Protein AF-A0A0F7PLV1-F1 (afdb_monomer_lite)

Radius of gyration: 22.11 Å; chains: 1; bounding box: 54×40×63 Å

Structure (mmCIF, N/CA/C/O backbone):
data_AF-A0A0F7PLV1-F1
#
_entry.id   AF-A0A0F7PLV1-F1
#
loop_
_atom_site.group_PDB
_atom_site.id
_atom_site.type_symbol
_atom_site.label_atom_id
_atom_site.label_alt_id
_atom_site.label_comp_id
_atom_site.label_asym_id
_atom_site.label_entity_id
_atom_site.label_seq_id
_atom_site.pdbx_PDB_ins_code
_atom_site.Cartn_x
_atom_site.Cartn_y
_atom_site.Cartn_z
_atom_site.occupancy
_atom_site.B_iso_or_equiv
_atom_site.auth_seq_id
_atom_site.auth_comp_id
_atom_site.auth_asym_id
_atom_site.auth_atom_id
_atom_site.pdbx_PDB_model_num
ATOM 1 N N . MET A 1 1 ? -19.842 -11.515 13.719 1.00 58.28 1 MET A N 1
ATOM 2 C CA . MET A 1 1 ? -18.512 -10.925 13.456 1.00 58.28 1 MET A CA 1
ATOM 3 C C . MET A 1 1 ? -17.450 -12.023 13.291 1.00 58.28 1 MET A C 1
ATOM 5 O O . MET A 1 1 ? -16.332 -11.839 13.740 1.00 58.28 1 MET A O 1
ATOM 9 N N . SER A 1 2 ? -17.764 -13.178 12.680 1.00 69.44 2 SER A N 1
ATOM 10 C CA . SER A 1 2 ? -16.869 -14.351 12.754 1.00 69.44 2 SER A CA 1
ATOM 11 C C . SER A 1 2 ? -15.700 -14.337 11.764 1.00 69.44 2 SER A C 1
ATOM 13 O O . SER A 1 2 ? -14.842 -15.200 11.867 1.00 69.44 2 SER A O 1
ATOM 15 N N . ASP A 1 3 ? -15.646 -13.394 10.821 1.00 92.19 3 ASP A N 1
ATOM 16 C CA . ASP A 1 3 ? -14.627 -13.364 9.764 1.00 92.19 3 ASP A CA 1
ATOM 17 C C . ASP A 1 3 ? -13.830 -12.057 9.661 1.00 92.19 3 ASP A C 1
ATOM 19 O O . ASP A 1 3 ? -12.852 -12.013 8.922 1.00 92.19 3 ASP A O 1
ATOM 23 N N . VAL A 1 4 ? -14.160 -11.026 10.449 1.00 94.50 4 VAL A N 1
ATOM 24 C CA . VAL A 1 4 ? -13.365 -9.782 10.520 1.00 94.50 4 VAL A CA 1
ATOM 25 C C . VAL A 1 4 ? -11.879 -10.051 10.809 1.00 94.50 4 VAL A C 1
ATOM 27 O O . VAL A 1 4 ? -11.049 -9.522 10.067 1.00 94.50 4 VAL A O 1
ATOM 30 N N . PRO A 1 5 ? -11.505 -10.898 11.796 1.00 94.56 5 PRO A N 1
ATOM 31 C CA . PRO A 1 5 ? -10.096 -11.218 12.025 1.00 94.56 5 PRO A CA 1
ATOM 32 C C . PRO A 1 5 ? -9.423 -11.826 10.789 1.00 94.56 5 PRO A C 1
ATOM 34 O O . PRO A 1 5 ? -8.275 -11.505 10.494 1.00 94.56 5 PRO A O 1
ATOM 37 N N . GLN A 1 6 ? -10.141 -12.678 10.051 1.00 95.75 6 GLN A N 1
ATOM 38 C CA . GLN A 1 6 ? -9.610 -13.376 8.882 1.00 95.75 6 GLN A CA 1
ATOM 39 C C . GLN A 1 6 ? -9.406 -12.433 7.691 1.00 95.75 6 GLN A C 1
ATOM 41 O O . GLN A 1 6 ? -8.376 -12.523 7.027 1.00 95.75 6 GLN A O 1
ATOM 46 N N . ILE A 1 7 ? -10.343 -11.510 7.449 1.00 97.00 7 ILE A N 1
ATOM 47 C CA . ILE A 1 7 ? -10.237 -10.489 6.390 1.00 97.00 7 ILE A CA 1
ATOM 48 C C . ILE A 1 7 ? -8.973 -9.647 6.597 1.00 97.00 7 ILE A C 1
ATOM 50 O O . ILE A 1 7 ? -8.176 -9.459 5.675 1.00 97.00 7 ILE A O 1
ATOM 54 N N . ILE A 1 8 ? -8.760 -9.177 7.830 1.00 97.38 8 ILE A N 1
ATOM 55 C CA . ILE A 1 8 ? -7.614 -8.326 8.159 1.00 97.38 8 ILE A CA 1
ATOM 56 C C . ILE A 1 8 ? -6.309 -9.122 8.078 1.00 97.38 8 ILE A C 1
ATOM 58 O O . ILE A 1 8 ? -5.350 -8.648 7.471 1.00 97.38 8 ILE A O 1
ATOM 62 N N . ARG A 1 9 ? -6.274 -10.345 8.629 1.00 96.19 9 ARG A N 1
ATOM 63 C CA . ARG A 1 9 ? -5.102 -11.231 8.549 1.00 96.19 9 ARG A CA 1
ATOM 64 C C . ARG A 1 9 ? -4.695 -11.505 7.103 1.00 96.19 9 ARG A C 1
ATOM 66 O O . ARG A 1 9 ? -3.549 -11.253 6.758 1.00 96.19 9 ARG A O 1
ATOM 73 N N . SER A 1 10 ? -5.638 -11.906 6.251 1.00 96.88 10 SER A N 1
ATOM 74 C CA . SER A 1 10 ? -5.377 -12.180 4.831 1.00 96.88 10 SER A CA 1
ATOM 75 C C . SER A 1 10 ? -4.884 -10.941 4.070 1.00 96.88 10 SER A C 1
ATOM 77 O O . SER A 1 10 ? -3.994 -11.030 3.222 1.00 96.88 10 SER A O 1
ATOM 79 N N . SER A 1 11 ? -5.401 -9.760 4.413 1.00 98.19 11 SER A N 1
ATOM 80 C CA . SER A 1 11 ? -4.937 -8.496 3.828 1.00 98.19 11 SER A CA 1
ATOM 81 C C . SER A 1 11 ? -3.511 -8.145 4.269 1.00 98.19 11 SER A C 1
ATOM 83 O O . SER A 1 11 ? -2.713 -7.669 3.463 1.00 98.19 11 SER A O 1
ATOM 85 N N . ILE A 1 12 ? -3.157 -8.414 5.531 1.00 98.00 12 ILE A N 1
ATOM 86 C CA . ILE A 1 12 ? -1.786 -8.246 6.027 1.00 98.00 12 ILE A CA 1
ATOM 87 C C . ILE A 1 12 ? -0.841 -9.254 5.365 1.00 98.00 12 ILE A C 1
ATOM 89 O O . ILE A 1 12 ? 0.234 -8.857 4.928 1.00 98.00 12 ILE A O 1
ATOM 93 N N . GLU A 1 13 ? -1.233 -10.522 5.231 1.00 96.69 13 GLU A N 1
ATOM 94 C CA . GLU A 1 13 ? -0.461 -11.538 4.497 1.00 96.69 13 GLU A CA 1
ATOM 95 C C . GLU A 1 13 ? -0.197 -11.091 3.055 1.00 96.69 13 GLU A C 1
ATOM 97 O O . GLU A 1 13 ? 0.949 -11.105 2.611 1.00 96.69 13 GLU A O 1
ATOM 102 N N . SER A 1 14 ? -1.214 -10.555 2.374 1.00 97.56 14 SER A N 1
ATOM 103 C CA . SER A 1 14 ? -1.076 -10.006 1.018 1.00 97.56 14 SER A CA 1
ATOM 104 C C . SER A 1 14 ? -0.074 -8.843 0.951 1.00 97.56 14 SER A C 1
ATOM 106 O O . SER A 1 14 ? 0.720 -8.757 0.015 1.00 97.56 14 SER A O 1
ATOM 108 N N . LEU A 1 15 ? -0.063 -7.944 1.946 1.00 97.88 15 LEU A N 1
ATOM 109 C CA . LEU A 1 15 ? 0.935 -6.868 2.038 1.00 97.88 15 LEU A CA 1
ATOM 110 C C . LEU A 1 15 ? 2.345 -7.405 2.322 1.00 97.88 15 LEU A C 1
ATOM 112 O O . LEU A 1 15 ? 3.324 -6.893 1.781 1.00 97.88 15 LEU A O 1
ATOM 116 N N . LEU A 1 16 ? 2.464 -8.430 3.164 1.00 96.62 16 LEU A N 1
ATOM 117 C CA . LEU A 1 16 ? 3.736 -9.075 3.481 1.00 96.62 16 LEU A CA 1
ATOM 118 C C . LEU A 1 16 ? 4.330 -9.771 2.246 1.00 96.62 16 LEU A C 1
ATOM 120 O O . LEU A 1 16 ? 5.511 -9.582 1.945 1.00 96.62 16 LEU A O 1
ATOM 124 N N . GLU A 1 17 ? 3.510 -10.497 1.484 1.00 95.94 17 GLU A N 1
ATOM 125 C CA . GLU A 1 17 ? 3.880 -11.070 0.185 1.00 95.94 17 GLU A CA 1
ATOM 126 C C . GLU A 1 17 ? 4.286 -9.988 -0.818 1.00 95.94 17 GLU A C 1
ATOM 128 O O . GLU A 1 17 ? 5.333 -10.095 -1.464 1.00 95.94 17 GLU A O 1
ATOM 133 N N . LEU A 1 18 ? 3.512 -8.901 -0.903 1.00 96.19 18 LEU A N 1
ATOM 134 C CA . LEU A 1 18 ? 3.845 -7.749 -1.737 1.00 96.19 18 LEU A CA 1
ATOM 135 C C . LEU A 1 18 ? 5.205 -7.151 -1.355 1.00 96.19 18 LEU A C 1
ATOM 137 O O . LEU A 1 18 ? 5.991 -6.810 -2.233 1.00 96.19 18 LEU A O 1
ATOM 141 N N 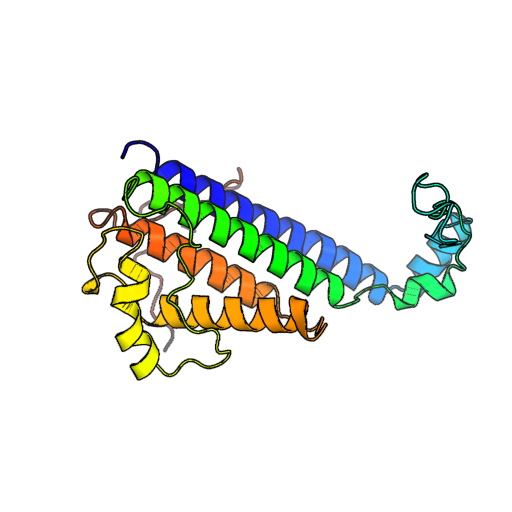. GLY A 1 19 ? 5.523 -7.074 -0.062 1.00 95.94 19 GLY A N 1
ATOM 142 C CA . GLY A 1 19 ? 6.823 -6.624 0.431 1.00 95.94 19 GLY A CA 1
ATOM 143 C C . GLY A 1 19 ? 7.990 -7.517 0.008 1.00 95.94 19 GLY A C 1
ATOM 144 O O . GLY A 1 19 ? 9.070 -7.010 -0.311 1.00 95.94 19 GLY A O 1
ATOM 1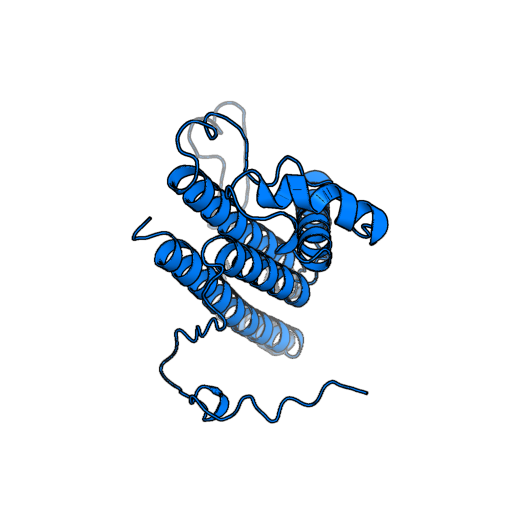45 N N . VAL A 1 20 ? 7.791 -8.836 -0.034 1.00 94.00 20 VAL A N 1
ATOM 146 C CA . VAL A 1 20 ? 8.803 -9.783 -0.531 1.00 94.00 20 VAL A CA 1
ATOM 147 C C . VAL A 1 20 ? 8.976 -9.657 -2.044 1.00 94.00 20 VAL A C 1
ATOM 149 O O . VAL A 1 20 ? 10.110 -9.513 -2.503 1.00 94.00 20 VAL A O 1
ATOM 152 N N . ASN A 1 21 ? 7.880 -9.617 -2.807 1.00 93.06 21 ASN A N 1
ATOM 153 C CA . ASN A 1 21 ? 7.906 -9.385 -4.259 1.00 93.06 21 ASN A CA 1
ATOM 154 C C . ASN A 1 21 ? 8.597 -8.059 -4.600 1.00 93.06 21 ASN A C 1
ATOM 156 O O . ASN A 1 21 ? 9.486 -8.021 -5.451 1.00 93.06 21 ASN A O 1
ATOM 160 N N . PHE A 1 22 ? 8.240 -7.025 -3.838 1.00 93.31 22 PHE A N 1
ATOM 161 C CA . PHE A 1 22 ? 9.027 -5.858 -3.467 1.00 93.31 22 PHE A CA 1
ATOM 162 C C . PHE A 1 22 ? 10.532 -6.012 -3.686 1.00 93.31 22 PHE A C 1
ATOM 164 O O . PHE A 1 22 ? 11.145 -5.615 -4.682 1.00 93.31 22 PHE A O 1
ATOM 171 N N . ARG A 1 23 ? 11.111 -6.610 -2.648 1.00 91.69 23 ARG A N 1
ATOM 172 C CA . ARG A 1 23 ? 12.546 -6.777 -2.447 1.00 91.69 23 ARG A CA 1
ATOM 173 C C . ARG A 1 23 ? 13.181 -7.634 -3.530 1.00 91.69 23 ARG A C 1
ATOM 175 O O . ARG A 1 23 ? 14.300 -7.335 -3.930 1.00 91.69 23 ARG A O 1
ATOM 182 N N . LEU A 1 24 ? 12.484 -8.663 -4.010 1.00 90.44 24 LEU A N 1
ATOM 183 C CA . LEU A 1 24 ? 12.981 -9.526 -5.078 1.00 90.44 24 LEU A CA 1
ATOM 184 C C . LEU A 1 24 ? 13.195 -8.738 -6.375 1.00 90.44 24 LEU A C 1
ATOM 186 O O . LEU A 1 24 ? 14.287 -8.773 -6.936 1.00 90.44 24 LEU A O 1
ATOM 190 N N . HIS A 1 25 ? 12.191 -7.985 -6.825 1.00 89.75 25 HIS A N 1
ATOM 191 C CA . HIS A 1 25 ? 12.318 -7.178 -8.041 1.00 89.75 25 HIS A CA 1
ATOM 192 C C . HIS A 1 25 ? 13.342 -6.064 -7.871 1.00 89.75 25 HIS A C 1
ATOM 194 O O . HIS A 1 25 ? 14.152 -5.843 -8.766 1.00 89.75 25 HIS A O 1
ATOM 200 N N . ARG A 1 26 ? 13.365 -5.405 -6.705 1.00 88.88 26 ARG A N 1
ATOM 201 C CA . ARG A 1 26 ? 14.368 -4.377 -6.422 1.00 88.88 26 ARG A CA 1
ATOM 202 C C . ARG A 1 26 ? 15.786 -4.947 -6.470 1.00 88.88 26 ARG A C 1
ATOM 204 O O . ARG A 1 26 ? 16.645 -4.355 -7.107 1.00 88.88 26 ARG A O 1
ATOM 211 N N . HIS A 1 27 ? 16.007 -6.131 -5.899 1.00 88.25 27 HIS A N 1
ATOM 212 C CA . HIS A 1 27 ? 17.286 -6.833 -5.991 1.00 88.25 27 HIS A CA 1
ATOM 213 C C . HIS A 1 27 ? 17.688 -7.124 -7.444 1.00 88.25 27 HIS A C 1
ATOM 215 O O . HIS A 1 27 ? 18.843 -6.909 -7.809 1.00 88.25 27 HIS A O 1
ATOM 221 N N . LEU A 1 28 ? 16.747 -7.579 -8.279 1.00 86.12 28 LEU A N 1
ATOM 222 C CA . LEU A 1 28 ? 16.999 -7.798 -9.704 1.00 86.12 28 LEU A CA 1
ATOM 223 C C . LEU A 1 28 ? 17.348 -6.484 -10.417 1.00 86.12 28 LEU A C 1
ATOM 225 O O . LEU A 1 28 ? 18.353 -6.430 -11.120 1.00 86.12 28 LEU A O 1
ATOM 229 N N . PHE A 1 29 ? 16.585 -5.411 -10.196 1.00 86.38 29 PHE A N 1
ATOM 230 C CA . PHE A 1 29 ? 16.865 -4.102 -10.792 1.00 86.38 29 PHE A CA 1
ATOM 231 C C . PHE A 1 29 ? 18.209 -3.531 -10.354 1.00 86.38 29 PHE A C 1
ATOM 233 O O . PHE A 1 29 ? 18.978 -3.092 -11.202 1.00 86.38 29 PHE A O 1
ATOM 240 N N . ASP A 1 30 ? 18.524 -3.576 -9.061 1.00 85.56 30 ASP A N 1
ATOM 241 C CA . ASP A 1 30 ? 19.784 -3.052 -8.538 1.00 85.56 30 ASP A CA 1
ATOM 242 C C . ASP A 1 30 ? 20.974 -3.862 -9.081 1.00 85.56 30 ASP A C 1
ATOM 244 O O . ASP A 1 30 ? 21.990 -3.286 -9.475 1.00 85.56 30 ASP A O 1
ATOM 248 N N . ARG A 1 31 ? 20.836 -5.193 -9.194 1.00 84.62 31 ARG A N 1
ATOM 249 C CA . ARG A 1 31 ? 21.846 -6.058 -9.821 1.00 84.62 31 ARG A CA 1
ATOM 250 C C . ARG A 1 31 ? 22.061 -5.698 -11.291 1.00 84.62 31 ARG A C 1
ATOM 252 O O . ARG A 1 31 ? 23.200 -5.525 -11.720 1.00 84.62 31 ARG A O 1
ATOM 259 N N . HIS A 1 32 ? 20.983 -5.576 -12.057 1.00 81.75 32 HIS A N 1
ATOM 260 C CA . HIS A 1 32 ? 21.054 -5.245 -13.477 1.00 81.75 32 HIS A CA 1
ATOM 261 C C . HIS A 1 32 ? 21.529 -3.806 -13.730 1.00 81.75 32 HIS A C 1
ATOM 263 O O . HIS A 1 32 ? 22.219 -3.566 -14.716 1.00 81.75 32 HIS A O 1
ATOM 269 N N . GLY A 1 33 ? 21.230 -2.866 -12.831 1.00 80.25 33 GLY A N 1
ATOM 270 C CA . GLY A 1 33 ? 21.759 -1.505 -12.873 1.00 80.25 33 GLY A CA 1
ATOM 271 C C . GLY A 1 33 ? 23.261 -1.454 -12.578 1.00 80.25 33 GLY A C 1
ATOM 272 O O . GLY A 1 33 ? 24.010 -0.789 -13.295 1.00 80.25 33 GLY A O 1
ATOM 273 N N . ALA A 1 34 ? 23.730 -2.201 -11.572 1.00 81.88 34 ALA A N 1
ATOM 274 C CA . ALA A 1 34 ? 25.154 -2.291 -11.238 1.00 81.88 34 ALA A CA 1
ATOM 275 C C . ALA A 1 34 ? 25.976 -2.948 -12.361 1.00 81.88 34 ALA A C 1
ATOM 277 O O . ALA A 1 34 ? 27.090 -2.517 -12.662 1.00 81.88 34 ALA A O 1
ATOM 278 N N . GLU A 1 35 ? 25.410 -3.959 -13.020 1.00 86.94 35 GLU A N 1
ATOM 279 C CA . GLU A 1 35 ? 26.035 -4.693 -14.120 1.00 86.94 35 GLU A CA 1
ATOM 280 C C . GLU A 1 35 ? 25.397 -4.368 -15.479 1.00 86.94 35 GLU A C 1
ATOM 282 O O . GLU A 1 35 ? 25.202 -5.252 -16.314 1.00 86.94 35 GLU A O 1
ATOM 287 N N . PHE A 1 36 ? 25.097 -3.091 -15.742 1.00 85.06 36 PHE A N 1
ATOM 288 C CA . PHE A 1 36 ? 24.358 -2.688 -16.947 1.00 85.06 36 PHE A CA 1
ATOM 289 C C . PHE A 1 36 ? 24.996 -3.173 -18.262 1.00 85.06 36 PHE A C 1
ATOM 291 O O . PHE A 1 36 ? 24.298 -3.404 -19.24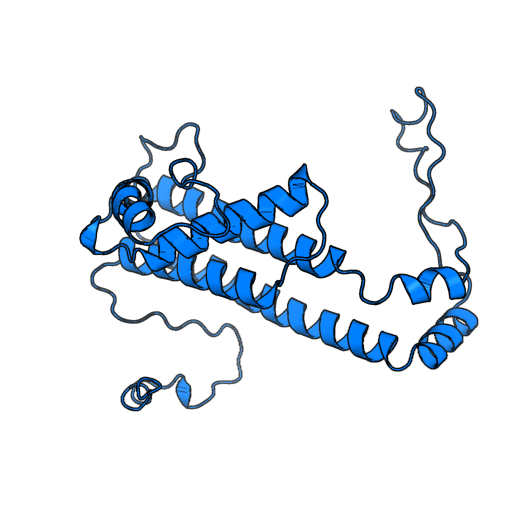4 1.00 85.06 36 PHE A O 1
ATOM 298 N N . ARG A 1 37 ? 26.324 -3.362 -18.293 1.00 87.25 37 ARG A N 1
ATOM 299 C CA . ARG A 1 37 ? 27.041 -3.924 -19.451 1.00 87.25 37 ARG A CA 1
ATOM 300 C C . ARG A 1 37 ? 26.714 -5.398 -19.688 1.00 87.25 37 ARG A C 1
ATOM 302 O O . ARG A 1 37 ? 26.611 -5.800 -20.842 1.00 87.25 37 ARG A O 1
ATOM 309 N N . ASN A 1 38 ? 26.549 -6.179 -18.620 1.00 89.69 38 ASN A N 1
ATOM 310 C CA . ASN A 1 38 ? 26.146 -7.582 -18.710 1.00 89.69 38 ASN A CA 1
ATOM 311 C C . ASN A 1 38 ? 24.697 -7.674 -19.188 1.00 89.69 38 ASN A C 1
ATOM 313 O O . ASN A 1 38 ? 24.424 -8.432 -20.112 1.00 89.69 38 ASN A O 1
ATOM 317 N N . LEU A 1 39 ? 23.805 -6.838 -18.637 1.00 87.69 39 LEU A N 1
ATOM 318 C CA . LEU A 1 39 ? 22.428 -6.736 -19.123 1.00 87.69 39 LEU A CA 1
ATOM 319 C C . LEU A 1 39 ? 22.393 -6.350 -20.608 1.00 87.69 39 LEU A C 1
ATOM 321 O O . LEU A 1 39 ? 21.703 -6.989 -21.392 1.00 87.69 39 LEU A O 1
ATOM 325 N N . LEU A 1 40 ? 23.150 -5.330 -21.018 1.00 89.25 40 LEU A N 1
ATOM 326 C CA . LEU A 1 40 ? 23.205 -4.900 -22.415 1.00 89.25 40 LEU A CA 1
ATOM 327 C C . LEU A 1 40 ? 23.678 -6.036 -23.336 1.00 89.25 40 LEU A C 1
ATOM 329 O O . LEU A 1 40 ? 23.086 -6.256 -24.390 1.00 89.25 40 LEU A O 1
ATOM 333 N N . ALA A 1 41 ? 24.716 -6.776 -22.936 1.00 91.12 41 ALA A N 1
ATOM 334 C CA . ALA A 1 41 ? 25.205 -7.932 -23.684 1.00 91.12 41 ALA A CA 1
ATOM 335 C C . ALA A 1 41 ? 24.154 -9.053 -23.774 1.00 91.12 41 ALA A C 1
ATOM 337 O O . ALA A 1 41 ? 23.966 -9.628 -24.844 1.00 91.12 41 ALA A O 1
ATOM 338 N N . GLU A 1 42 ? 23.440 -9.333 -22.683 1.00 90.00 42 GLU A N 1
ATOM 339 C CA . GLU A 1 42 ? 22.344 -10.305 -22.651 1.00 90.00 42 GLU A CA 1
ATOM 340 C C . GLU A 1 42 ? 21.189 -9.899 -23.579 1.00 90.00 42 GLU A C 1
ATOM 342 O O . GLU A 1 42 ? 20.692 -10.724 -24.346 1.00 90.00 42 GLU A O 1
ATOM 347 N N . LEU A 1 43 ? 20.800 -8.622 -23.571 1.00 90.81 43 LEU A N 1
ATOM 348 C CA . LEU A 1 43 ? 19.766 -8.085 -24.459 1.00 90.81 43 LEU A CA 1
ATOM 349 C C . LEU A 1 43 ? 20.188 -8.140 -25.938 1.00 90.81 43 LEU A C 1
ATOM 351 O O . LEU A 1 43 ? 19.347 -8.396 -26.795 1.00 90.81 43 LEU A O 1
ATOM 355 N N . HIS A 1 44 ? 21.477 -7.951 -26.247 1.00 92.12 44 HIS A N 1
ATOM 356 C CA . HIS A 1 44 ? 22.017 -8.137 -27.604 1.00 92.12 44 HIS A CA 1
ATOM 357 C C . HIS A 1 44 ? 22.001 -9.604 -28.052 1.00 92.12 44 HIS A C 1
ATOM 359 O O . HIS A 1 44 ? 21.716 -9.880 -29.214 1.00 92.12 44 HIS A O 1
ATOM 365 N N . ILE A 1 45 ? 22.275 -10.551 -27.148 1.00 93.44 45 ILE A N 1
ATOM 366 C CA . ILE A 1 45 ? 22.196 -11.994 -27.441 1.00 93.44 45 ILE A CA 1
ATOM 367 C C . ILE A 1 45 ? 20.746 -12.420 -27.711 1.00 93.44 45 ILE A C 1
ATOM 369 O O . ILE A 1 45 ? 20.502 -13.216 -28.616 1.00 93.44 45 ILE A O 1
ATOM 373 N N . ASN A 1 46 ? 19.794 -11.878 -26.950 1.00 89.44 46 ASN A N 1
ATOM 374 C CA . ASN A 1 46 ? 18.371 -12.221 -27.027 1.00 89.44 46 ASN A CA 1
ATOM 375 C C . ASN A 1 46 ? 17.561 -11.293 -27.952 1.00 89.44 46 ASN A C 1
ATOM 377 O O . ASN A 1 46 ? 16.338 -11.226 -27.845 1.00 89.44 46 ASN A O 1
ATOM 381 N N . TYR A 1 47 ? 18.223 -10.564 -28.850 1.00 88.00 47 TYR A N 1
ATOM 382 C CA . TYR A 1 47 ? 17.558 -9.669 -29.792 1.00 88.00 47 TYR A CA 1
ATOM 383 C C . TYR A 1 47 ? 16.737 -10.457 -30.846 1.00 88.00 47 TYR A C 1
ATOM 385 O O . TYR A 1 47 ? 17.225 -11.472 -31.352 1.00 88.00 47 TYR A O 1
ATOM 393 N N . PRO A 1 48 ? 15.534 -9.995 -31.253 1.00 87.00 48 PRO A N 1
ATOM 394 C CA . PRO A 1 48 ? 14.887 -8.741 -30.869 1.00 87.00 48 PRO A CA 1
ATOM 395 C C . PRO A 1 48 ? 14.225 -8.785 -29.492 1.00 87.00 48 PRO A C 1
ATOM 397 O O . PRO A 1 48 ? 13.549 -9.745 -29.133 1.00 87.00 48 PRO A O 1
ATOM 400 N N . VAL A 1 49 ? 14.353 -7.676 -28.763 1.00 87.94 49 VAL A N 1
ATOM 401 C CA . VAL A 1 49 ? 13.482 -7.382 -27.624 1.00 87.94 49 VAL A CA 1
ATOM 402 C C . VAL A 1 49 ? 12.302 -6.574 -28.143 1.00 87.94 49 VAL A C 1
ATOM 404 O O . VAL A 1 49 ? 12.482 -5.600 -28.882 1.00 87.94 49 VAL A O 1
ATOM 407 N N . HIS A 1 50 ? 11.096 -7.000 -27.782 1.00 90.50 50 HIS A N 1
ATOM 408 C CA . HIS A 1 50 ? 9.869 -6.343 -28.205 1.00 90.50 50 HIS A CA 1
ATOM 409 C C . HIS A 1 50 ? 9.393 -5.330 -27.164 1.00 90.50 50 HIS A C 1
ATOM 411 O O . HIS A 1 50 ? 9.476 -5.539 -25.955 1.00 90.50 50 HIS A O 1
ATOM 417 N N . SER A 1 51 ? 8.891 -4.220 -27.677 1.00 89.62 51 SER A N 1
ATOM 418 C CA . SER A 1 51 ? 8.301 -3.093 -26.978 1.00 89.62 51 SER A CA 1
ATOM 419 C C . SER A 1 51 ? 6.870 -2.879 -27.453 1.00 89.62 51 SER A C 1
ATOM 421 O O . SER A 1 51 ? 6.360 -3.580 -28.331 1.00 89.62 51 SER A O 1
ATOM 423 N N . LEU A 1 52 ? 6.229 -1.885 -26.850 1.00 92.38 52 LEU A N 1
ATOM 424 C CA . LEU A 1 52 ? 4.886 -1.464 -27.199 1.00 92.38 52 LEU A CA 1
ATOM 425 C C . LEU A 1 52 ? 4.943 -0.185 -28.041 1.00 92.38 52 LEU A C 1
ATOM 427 O O . LEU A 1 52 ? 5.636 0.769 -27.689 1.00 92.38 52 LEU A O 1
ATOM 431 N N . GLY A 1 53 ? 4.158 -0.145 -29.112 1.00 92.31 53 GLY A N 1
ATOM 432 C CA . GLY A 1 53 ? 3.920 1.034 -29.939 1.00 92.31 53 GLY A CA 1
ATOM 433 C C . GLY A 1 53 ? 2.431 1.312 -30.110 1.00 92.31 53 GLY A C 1
ATOM 434 O O . GLY A 1 53 ? 1.589 0.432 -29.923 1.00 92.31 53 GLY A O 1
ATOM 435 N N . ILE A 1 54 ? 2.094 2.550 -30.477 1.00 93.44 54 ILE A N 1
ATOM 436 C CA . ILE A 1 54 ? 0.713 2.941 -30.774 1.00 93.44 54 ILE A CA 1
ATOM 437 C C . ILE A 1 54 ? 0.594 3.581 -32.159 1.00 93.44 54 ILE A C 1
ATOM 439 O O . ILE A 1 54 ? 1.341 4.497 -32.499 1.00 93.44 54 ILE A O 1
ATOM 443 N N . ILE A 1 55 ? -0.399 3.146 -32.935 1.00 91.88 55 ILE A N 1
ATOM 444 C CA . ILE A 1 55 ? -0.894 3.846 -34.126 1.00 91.88 55 ILE A CA 1
ATOM 445 C C . ILE A 1 55 ? -2.404 3.984 -33.962 1.00 91.88 55 ILE A C 1
ATOM 447 O O . ILE A 1 55 ? -3.185 3.122 -34.359 1.00 91.88 55 ILE A O 1
ATOM 451 N N . ALA A 1 56 ? -2.828 5.078 -33.336 1.00 93.31 56 ALA A N 1
ATOM 452 C CA . ALA A 1 56 ? -4.234 5.334 -33.053 1.00 93.31 56 ALA A CA 1
ATOM 453 C C . ALA A 1 56 ? -4.866 6.274 -34.092 1.00 93.31 56 ALA A C 1
ATOM 455 O O . ALA A 1 56 ? -4.334 7.331 -34.423 1.00 93.31 56 ALA A O 1
ATOM 456 N N . THR A 1 57 ? -6.051 5.899 -34.563 1.00 90.94 57 THR A N 1
ATOM 457 C CA . THR A 1 57 ? -6.991 6.718 -35.337 1.00 90.94 57 THR A CA 1
ATOM 458 C C . THR A 1 57 ? -8.364 6.596 -34.680 1.00 90.94 57 THR A C 1
ATOM 460 O O . THR A 1 57 ? -8.645 5.531 -34.129 1.00 90.94 57 THR A O 1
ATOM 463 N N . PRO A 1 58 ? -9.262 7.596 -34.771 1.00 91.50 58 PRO A N 1
ATOM 464 C CA . PRO A 1 58 ? -10.588 7.509 -34.151 1.00 91.50 58 PRO A CA 1
ATOM 465 C C . PRO A 1 58 ? -11.332 6.193 -34.439 1.00 91.50 58 PRO A C 1
ATOM 467 O O . PRO A 1 58 ? -11.989 5.650 -33.562 1.00 91.50 58 PRO A O 1
ATOM 470 N N . THR A 1 59 ? -11.155 5.634 -35.638 1.00 88.94 59 THR A N 1
ATOM 471 C CA . THR A 1 59 ? -11.822 4.407 -36.088 1.00 88.94 59 THR A CA 1
ATOM 472 C C . THR A 1 59 ? -11.185 3.110 -35.570 1.00 88.94 59 THR A C 1
ATOM 474 O O . THR A 1 59 ? -11.883 2.104 -35.445 1.00 88.94 59 THR A O 1
ATOM 477 N N . ASN A 1 60 ? -9.869 3.067 -35.319 1.00 90.19 60 ASN A N 1
ATOM 478 C CA . ASN A 1 60 ? -9.199 1.824 -34.905 1.00 90.19 60 ASN A CA 1
ATOM 479 C C . ASN A 1 60 ? -9.084 1.663 -33.381 1.00 90.19 60 ASN A C 1
ATOM 481 O O . ASN A 1 60 ? -8.888 0.531 -32.932 1.00 90.19 60 ASN A O 1
ATOM 485 N N . ILE A 1 61 ? -9.276 2.736 -32.595 1.00 90.50 61 ILE A N 1
ATOM 486 C CA . ILE A 1 61 ? -9.318 2.626 -31.125 1.00 90.50 61 ILE A CA 1
ATOM 487 C C . ILE A 1 61 ? -10.492 1.745 -30.694 1.00 90.50 61 ILE A C 1
ATOM 489 O O . ILE A 1 61 ? -10.364 0.946 -29.774 1.00 90.50 61 ILE A O 1
ATOM 493 N N . GLU A 1 62 ? -11.614 1.836 -31.414 1.00 84.19 62 GLU A N 1
ATOM 494 C CA . GLU A 1 62 ? -12.824 1.047 -31.160 1.00 84.19 62 GLU A CA 1
ATOM 495 C C . GLU A 1 62 ? -12.628 -0.451 -31.434 1.00 84.19 62 GLU A C 1
ATOM 497 O O . GLU A 1 62 ? -13.430 -1.275 -31.004 1.00 84.19 62 GLU A O 1
ATOM 502 N N . LYS A 1 63 ? -11.569 -0.814 -32.168 1.00 80.44 63 LYS A N 1
ATOM 503 C CA . LYS A 1 63 ? -11.326 -2.177 -32.651 1.00 80.44 63 LYS A CA 1
ATOM 504 C C . LYS A 1 63 ? -10.095 -2.834 -32.029 1.00 80.44 63 LYS A C 1
ATOM 506 O O . LYS A 1 63 ? -9.732 -3.908 -32.478 1.00 80.44 63 LYS A O 1
ATOM 511 N N . TYR A 1 64 ? -9.446 -2.218 -31.035 1.00 74.25 64 TYR A N 1
ATOM 512 C CA . TYR A 1 64 ? -8.211 -2.714 -30.394 1.00 74.25 64 TYR A CA 1
ATOM 513 C C . TYR A 1 64 ? -7.009 -2.933 -31.342 1.00 74.25 64 TYR A C 1
ATOM 515 O O . TYR A 1 64 ? -6.017 -3.530 -30.949 1.00 74.25 64 TYR A O 1
ATOM 523 N N . HIS A 1 65 ? -7.047 -2.412 -32.575 1.00 84.94 65 HIS A N 1
ATOM 524 C CA . HIS A 1 65 ? -5.969 -2.555 -33.574 1.00 84.94 65 HIS A CA 1
ATOM 525 C C . HIS A 1 65 ? -4.964 -1.386 -33.545 1.00 84.94 65 HIS A C 1
ATOM 527 O O . HIS A 1 65 ? -4.282 -1.125 -34.533 1.00 84.94 65 HIS A O 1
ATOM 533 N N . PHE A 1 66 ? -4.941 -0.613 -32.459 1.00 91.81 66 PHE A N 1
ATOM 534 C CA . PHE A 1 66 ? -4.091 0.572 -32.323 1.00 91.81 66 PHE A CA 1
ATOM 535 C C . PHE A 1 66 ? -2.824 0.314 -31.501 1.00 91.81 66 PHE A C 1
ATOM 537 O O . PHE A 1 66 ? -1.916 1.140 -31.533 1.00 91.81 66 PHE A O 1
ATOM 544 N N . LEU A 1 67 ? -2.793 -0.779 -30.733 1.00 93.06 67 LEU A N 1
ATOM 545 C CA . LEU A 1 67 ? -1.667 -1.188 -29.902 1.00 93.06 67 LEU A CA 1
ATOM 546 C C . LEU A 1 67 ? -0.866 -2.254 -30.650 1.00 93.06 67 LEU A C 1
ATOM 548 O O . LEU A 1 67 ? -1.434 -3.233 -31.130 1.00 93.06 67 LEU A O 1
ATOM 552 N N . HIS A 1 68 ? 0.441 -2.055 -30.723 1.00 91.94 68 HIS A N 1
ATOM 553 C CA . HIS A 1 68 ? 1.383 -2.943 -31.387 1.00 91.94 68 HIS A CA 1
ATOM 554 C C . HIS A 1 68 ? 2.362 -3.467 -30.340 1.00 91.94 68 HIS A C 1
ATOM 556 O O . HIS A 1 68 ? 3.033 -2.669 -29.692 1.00 91.94 68 HIS A O 1
ATOM 562 N N . ASP A 1 69 ? 2.421 -4.781 -30.135 1.00 91.38 69 ASP A N 1
ATOM 563 C CA . ASP A 1 69 ? 3.183 -5.405 -29.041 1.00 91.38 69 ASP A CA 1
ATOM 564 C C . ASP A 1 69 ? 4.454 -6.147 -29.495 1.00 91.38 69 ASP A C 1
ATOM 566 O O . ASP A 1 69 ? 5.121 -6.790 -28.687 1.00 91.38 69 ASP A O 1
ATOM 570 N N . GLN A 1 70 ? 4.797 -6.045 -30.784 1.00 91.62 70 GLN A N 1
ATOM 571 C CA . GLN A 1 70 ? 5.986 -6.656 -31.395 1.00 91.62 70 GLN A CA 1
ATOM 572 C C . GLN A 1 70 ? 6.965 -5.607 -31.950 1.00 91.62 70 GLN A C 1
ATOM 574 O O . GLN A 1 70 ? 7.763 -5.902 -32.840 1.00 91.62 70 GLN A O 1
ATOM 579 N N . GLU A 1 71 ? 6.904 -4.365 -31.466 1.00 92.50 71 GLU A N 1
ATOM 580 C CA . GLU A 1 71 ? 7.776 -3.300 -31.964 1.00 92.50 71 GLU A CA 1
ATOM 581 C C . GLU A 1 71 ? 9.200 -3.503 -31.449 1.00 92.50 71 GLU A C 1
ATOM 583 O O . GLU A 1 71 ? 9.423 -3.635 -30.248 1.00 92.50 71 GLU A O 1
ATOM 588 N N . MET A 1 72 ? 10.192 -3.527 -32.334 1.00 92.69 72 MET A N 1
ATOM 589 C CA . MET A 1 72 ? 11.581 -3.732 -31.918 1.00 92.69 72 MET A CA 1
ATOM 590 C C . MET A 1 72 ? 12.102 -2.521 -31.141 1.00 92.69 72 MET A C 1
ATOM 592 O O . MET A 1 72 ? 11.986 -1.384 -31.598 1.00 92.69 72 MET A O 1
ATOM 596 N N . VAL A 1 73 ? 12.748 -2.773 -30.007 1.00 91.12 73 VAL A N 1
ATOM 597 C CA . VAL A 1 73 ? 13.450 -1.753 -29.221 1.00 91.12 73 VAL A CA 1
ATOM 598 C C . VAL A 1 73 ? 14.935 -2.088 -29.153 1.00 91.12 73 VAL A C 1
ATOM 600 O O . VAL A 1 73 ? 15.326 -3.246 -28.991 1.00 91.12 73 VAL A O 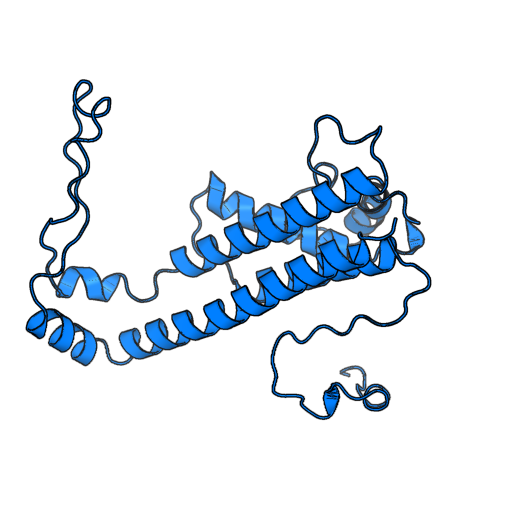1
ATOM 603 N N . ALA A 1 74 ? 15.784 -1.074 -29.321 1.00 90.62 74 ALA A N 1
ATOM 604 C CA . ALA A 1 74 ? 17.222 -1.272 -29.219 1.00 90.62 74 ALA A CA 1
ATOM 605 C C . ALA A 1 74 ? 17.606 -1.529 -27.749 1.00 90.62 74 ALA A C 1
ATOM 607 O O . ALA A 1 74 ? 17.133 -0.793 -26.877 1.00 90.62 74 ALA A O 1
ATOM 608 N N . PRO A 1 75 ? 18.473 -2.514 -27.448 1.00 89.56 75 PRO A N 1
ATOM 609 C CA . PRO A 1 75 ? 18.929 -2.795 -26.087 1.00 89.56 75 PRO A CA 1
ATOM 610 C C . PRO A 1 75 ? 19.372 -1.555 -25.295 1.00 89.56 75 PRO A C 1
ATOM 612 O O . PRO A 1 75 ? 19.039 -1.417 -24.120 1.00 89.56 75 PRO A O 1
ATOM 615 N N . GLU A 1 76 ? 20.046 -0.604 -25.943 1.00 89.44 76 GLU A N 1
ATOM 616 C CA . GLU A 1 76 ? 20.516 0.648 -25.341 1.00 89.44 76 GLU A CA 1
ATOM 617 C C . GLU A 1 76 ? 19.371 1.507 -24.788 1.00 89.44 76 GLU A C 1
ATOM 619 O O . GLU A 1 76 ? 19.545 2.191 -23.784 1.00 89.44 76 GLU A O 1
ATOM 624 N N . GLN A 1 77 ? 18.189 1.456 -25.406 1.00 86.50 77 GLN A N 1
ATOM 625 C CA . GLN A 1 77 ? 17.016 2.216 -24.967 1.00 86.50 77 GLN A CA 1
ATOM 626 C C . GLN A 1 77 ? 16.376 1.612 -23.709 1.00 86.50 77 GLN A C 1
ATOM 628 O O . GLN A 1 77 ? 15.771 2.337 -22.925 1.00 86.50 77 GLN A O 1
ATOM 633 N N . ILE A 1 78 ? 16.539 0.303 -23.495 1.00 84.25 78 ILE A N 1
ATOM 634 C CA . ILE A 1 78 ? 15.941 -0.439 -22.376 1.00 84.25 78 ILE A CA 1
ATOM 635 C C . ILE A 1 78 ? 16.767 -0.272 -21.107 1.00 84.25 78 ILE A C 1
ATOM 637 O O . ILE A 1 78 ? 16.219 -0.120 -20.019 1.00 84.25 78 ILE A O 1
ATOM 641 N N . VAL A 1 79 ? 18.096 -0.283 -21.234 1.00 83.25 79 VAL A N 1
ATOM 642 C CA . VAL A 1 79 ? 19.004 -0.245 -20.078 1.00 83.25 79 VAL A CA 1
ATOM 643 C C . VAL A 1 79 ? 18.780 1.007 -19.221 1.00 83.25 79 VAL A C 1
ATOM 645 O O . VAL A 1 79 ? 18.888 0.938 -18.001 1.00 83.25 79 VAL A O 1
ATOM 648 N N . HIS A 1 80 ? 18.395 2.132 -19.830 1.00 79.00 80 HIS A N 1
ATOM 649 C CA . HIS A 1 80 ? 18.064 3.366 -19.109 1.00 79.00 80 HIS A CA 1
ATOM 650 C C . HIS A 1 80 ? 16.765 3.294 -18.293 1.00 79.00 80 HIS A C 1
ATOM 652 O O . HIS A 1 80 ? 16.576 4.110 -17.396 1.00 79.00 80 HIS A O 1
ATOM 658 N N . MET A 1 81 ? 15.879 2.342 -18.592 1.00 78.69 81 MET A N 1
ATOM 659 C CA . MET A 1 81 ? 14.615 2.138 -17.876 1.00 78.69 81 MET A CA 1
ATOM 660 C C . MET A 1 81 ? 14.795 1.283 -16.612 1.00 78.69 81 MET A C 1
ATOM 662 O O . MET A 1 81 ? 13.887 1.180 -15.787 1.00 78.69 81 MET A O 1
ATOM 666 N N . VAL A 1 82 ? 15.959 0.648 -16.442 1.00 77.88 82 VAL A N 1
ATOM 667 C CA . VAL A 1 82 ? 16.251 -0.184 -15.273 1.00 77.88 82 VAL A CA 1
ATOM 668 C C . VAL A 1 82 ? 16.388 0.704 -14.040 1.00 77.88 82 VAL A C 1
ATOM 670 O O . VAL A 1 82 ? 17.262 1.565 -13.973 1.00 77.88 82 VAL A O 1
ATOM 673 N N . GLY A 1 83 ? 15.531 0.466 -13.047 1.00 68.56 83 GLY A N 1
ATOM 674 C CA . GLY A 1 83 ? 15.518 1.229 -11.798 1.00 68.56 83 GLY A CA 1
ATOM 675 C C . GLY A 1 83 ? 14.605 2.457 -11.804 1.00 68.56 83 GLY A C 1
ATOM 676 O O . GLY A 1 83 ? 14.698 3.258 -10.874 1.00 68.56 83 GLY A O 1
ATOM 677 N N . ASP A 1 84 ? 13.727 2.596 -12.805 1.00 74.94 84 ASP A N 1
ATOM 678 C CA . ASP A 1 84 ? 12.704 3.644 -12.841 1.00 74.94 84 ASP A CA 1
ATOM 679 C C . ASP A 1 84 ? 11.823 3.611 -11.564 1.00 74.94 84 ASP A C 1
ATOM 681 O O . ASP A 1 84 ? 11.275 2.554 -11.219 1.00 74.94 84 ASP A O 1
ATOM 685 N N . PRO A 1 85 ? 11.666 4.745 -10.848 1.00 76.31 85 PRO A N 1
ATOM 686 C CA . PRO A 1 85 ? 10.842 4.839 -9.640 1.00 76.31 85 PRO A CA 1
ATOM 687 C C . PRO A 1 85 ? 9.346 4.544 -9.860 1.00 76.31 85 PRO A C 1
ATOM 689 O O . PRO A 1 85 ? 8.622 4.341 -8.885 1.00 76.31 85 PRO A O 1
ATOM 692 N N . ILE A 1 86 ? 8.867 4.450 -11.109 1.00 84.06 86 ILE A N 1
ATOM 693 C CA . ILE A 1 86 ? 7.489 4.030 -11.425 1.00 84.06 86 ILE A CA 1
ATOM 694 C C . ILE A 1 86 ? 7.117 2.708 -10.735 1.00 84.06 86 ILE A C 1
ATOM 696 O O . ILE A 1 86 ? 5.969 2.545 -10.314 1.00 84.06 86 ILE A O 1
ATOM 700 N N . TYR A 1 87 ? 8.065 1.778 -10.584 1.00 86.50 87 TYR A N 1
ATOM 701 C CA . TYR A 1 87 ? 7.803 0.499 -9.924 1.00 86.50 87 TYR A CA 1
ATOM 702 C C . TYR A 1 87 ? 7.413 0.669 -8.447 1.00 86.50 87 TYR A C 1
ATOM 704 O O . TYR A 1 87 ? 6.421 0.090 -8.002 1.00 86.50 87 TYR A O 1
ATOM 712 N N . ASP A 1 88 ? 8.139 1.503 -7.699 1.00 89.56 88 ASP A N 1
ATOM 713 C CA . ASP A 1 88 ? 7.855 1.791 -6.291 1.00 89.56 88 ASP A CA 1
ATOM 714 C C . ASP A 1 88 ? 6.462 2.421 -6.126 1.00 89.56 88 ASP A C 1
ATOM 716 O O . ASP A 1 88 ? 5.669 1.999 -5.277 1.00 89.56 88 ASP A O 1
ATOM 720 N N . ALA A 1 89 ? 6.131 3.392 -6.981 1.00 89.44 89 ALA A N 1
ATOM 721 C CA . ALA A 1 89 ? 4.835 4.057 -6.956 1.00 89.44 89 ALA A CA 1
ATOM 722 C C . ALA A 1 89 ? 3.675 3.118 -7.334 1.00 89.44 89 ALA A C 1
ATOM 724 O O . ALA A 1 89 ? 2.618 3.153 -6.697 1.00 89.44 89 ALA A O 1
ATOM 725 N N . ALA A 1 90 ? 3.873 2.231 -8.315 1.00 89.88 90 ALA A N 1
ATOM 726 C CA . ALA A 1 90 ? 2.890 1.213 -8.686 1.00 89.88 90 ALA A CA 1
ATOM 727 C C . ALA A 1 90 ? 2.631 0.226 -7.535 1.00 89.88 90 ALA A C 1
ATOM 729 O O . ALA A 1 90 ? 1.476 -0.071 -7.218 1.00 89.88 90 ALA A O 1
ATOM 730 N N . MET A 1 91 ? 3.691 -0.228 -6.859 1.00 93.19 91 MET A N 1
ATOM 731 C CA . MET A 1 91 ? 3.575 -1.113 -5.697 1.00 93.19 91 MET A CA 1
ATOM 732 C C . MET A 1 91 ? 2.868 -0.422 -4.526 1.00 93.19 91 MET A C 1
ATOM 734 O O . MET A 1 91 ? 2.019 -1.031 -3.873 1.00 93.19 91 MET A O 1
ATOM 738 N N . ALA A 1 92 ? 3.134 0.865 -4.292 1.00 94.12 92 ALA A N 1
ATOM 739 C CA . ALA A 1 92 ? 2.437 1.649 -3.274 1.00 94.12 92 ALA A CA 1
ATOM 740 C C . ALA A 1 92 ? 0.949 1.847 -3.594 1.00 94.12 92 ALA A C 1
ATOM 742 O O . ALA A 1 92 ? 0.103 1.712 -2.708 1.00 94.12 92 ALA A O 1
ATOM 743 N N . ALA A 1 93 ? 0.608 2.112 -4.858 1.00 93.00 93 ALA A N 1
ATOM 744 C CA . ALA A 1 93 ? -0.782 2.196 -5.292 1.00 93.00 93 ALA A CA 1
ATOM 745 C C . ALA A 1 93 ? -1.526 0.878 -5.025 1.00 93.00 93 ALA A C 1
ATOM 747 O O . ALA A 1 93 ? -2.626 0.902 -4.473 1.00 93.00 93 ALA A O 1
ATOM 748 N N . TYR A 1 94 ? -0.900 -0.263 -5.326 1.00 95.44 94 TYR A N 1
ATOM 749 C CA . TYR A 1 94 ? -1.480 -1.577 -5.055 1.00 95.44 94 TYR A CA 1
ATOM 750 C C . TYR A 1 94 ? -1.606 -1.874 -3.550 1.00 95.44 94 TYR A C 1
ATOM 752 O O . TYR A 1 94 ? -2.658 -2.325 -3.096 1.00 95.44 94 TYR A O 1
ATOM 760 N N . ALA A 1 95 ? -0.590 -1.536 -2.748 1.00 97.50 95 ALA A N 1
ATOM 761 C CA . ALA A 1 95 ? -0.656 -1.644 -1.288 1.00 97.50 95 ALA A CA 1
ATOM 762 C C . ALA A 1 95 ? -1.808 -0.809 -0.703 1.00 97.50 95 ALA A C 1
ATOM 764 O O . ALA A 1 95 ? -2.531 -1.273 0.180 1.00 97.50 95 ALA A O 1
ATOM 765 N N . PHE A 1 96 ? -2.022 0.407 -1.217 1.00 96.81 96 PHE A N 1
ATOM 766 C CA . PHE A 1 96 ? -3.152 1.242 -0.815 1.00 96.81 96 PHE A CA 1
ATOM 767 C C . PHE A 1 96 ? -4.491 0.589 -1.162 1.00 96.81 96 PHE A C 1
ATOM 769 O O . PHE A 1 96 ? -5.392 0.594 -0.328 1.00 96.81 96 PHE A O 1
ATOM 776 N N . THR A 1 97 ? -4.613 -0.008 -2.350 1.00 96.69 97 THR A N 1
ATOM 777 C CA . THR A 1 97 ? -5.819 -0.743 -2.756 1.00 96.69 97 THR A CA 1
ATOM 778 C C . THR A 1 97 ? -6.135 -1.893 -1.799 1.00 96.69 97 THR A C 1
ATOM 780 O O . THR A 1 97 ? -7.291 -2.037 -1.409 1.00 96.69 97 THR A O 1
ATOM 783 N N . ILE A 1 98 ? -5.133 -2.659 -1.348 1.00 98.19 98 ILE A N 1
ATOM 784 C CA . ILE A 1 98 ? -5.334 -3.720 -0.343 1.00 98.19 98 ILE A CA 1
ATOM 785 C C . ILE A 1 98 ? -5.905 -3.133 0.959 1.00 98.19 98 ILE A C 1
ATOM 787 O O . ILE A 1 98 ? -6.876 -3.654 1.509 1.00 98.19 98 ILE A O 1
ATOM 791 N N . VAL A 1 99 ? -5.348 -2.015 1.434 1.00 98.19 99 VAL A N 1
ATOM 792 C CA . VAL A 1 99 ? -5.821 -1.331 2.650 1.00 98.19 99 VAL A CA 1
ATOM 793 C C . VAL A 1 99 ? -7.238 -0.770 2.489 1.00 98.19 99 VAL A C 1
ATOM 795 O O . VAL A 1 99 ? -8.060 -0.870 3.404 1.00 98.19 99 VAL A O 1
ATOM 798 N N . GLU A 1 100 ? -7.538 -0.180 1.333 1.00 96.69 100 GLU A N 1
ATOM 799 C CA . GLU A 1 100 ? -8.855 0.362 0.996 1.00 96.69 100 GLU A CA 1
ATOM 800 C C . GLU A 1 100 ? -9.914 -0.744 1.002 1.00 96.69 100 GLU A C 1
ATOM 802 O O . GLU A 1 100 ? -10.888 -0.646 1.751 1.00 96.69 100 GLU A O 1
ATOM 807 N N . MET A 1 101 ? -9.667 -1.831 0.265 1.00 96.88 101 MET A N 1
ATOM 808 C CA . MET A 1 101 ? -10.573 -2.976 0.175 1.00 96.88 101 MET A CA 1
ATOM 809 C C . MET A 1 101 ? -10.793 -3.648 1.532 1.00 96.88 101 MET A C 1
ATOM 811 O O . MET A 1 101 ? -11.940 -3.889 1.907 1.00 96.88 101 MET A O 1
ATOM 815 N N . CYS A 1 102 ? -9.724 -3.888 2.299 1.00 97.69 102 CYS A N 1
ATOM 816 C CA . CYS A 1 102 ? -9.830 -4.462 3.639 1.00 97.69 102 CYS A CA 1
ATOM 817 C C . CYS A 1 102 ? -10.710 -3.597 4.548 1.00 97.69 102 CYS A C 1
ATOM 819 O O . CYS A 1 102 ? -11.610 -4.106 5.217 1.00 97.69 102 CYS A O 1
ATOM 821 N N . GLY A 1 103 ? -10.459 -2.286 4.602 1.00 96.44 103 GLY A N 1
ATOM 822 C CA . GLY A 1 103 ? -11.220 -1.398 5.476 1.00 96.44 103 GLY A CA 1
ATOM 823 C C . GLY A 1 103 ? -12.684 -1.262 5.052 1.00 96.44 103 GLY A C 1
ATOM 824 O O . GLY A 1 103 ? -13.557 -1.233 5.918 1.00 96.44 103 GLY A O 1
ATOM 825 N N . ASP A 1 104 ? -12.976 -1.249 3.749 1.00 95.62 104 ASP A N 1
ATOM 826 C CA . ASP A 1 104 ? -14.351 -1.225 3.243 1.00 95.62 104 ASP A CA 1
ATOM 827 C C . ASP A 1 104 ? -15.092 -2.532 3.556 1.00 95.62 104 ASP A C 1
ATOM 829 O O . ASP A 1 104 ? -16.243 -2.495 4.004 1.00 95.62 104 ASP A O 1
ATOM 833 N N . GLU A 1 105 ? -14.436 -3.685 3.399 1.00 95.38 105 GLU A N 1
ATOM 834 C CA . GLU A 1 105 ? -15.021 -4.984 3.728 1.00 95.38 105 GLU A CA 1
ATOM 835 C C . GLU A 1 105 ? -15.294 -5.114 5.234 1.00 95.38 105 GLU A C 1
ATOM 837 O O . GLU A 1 105 ? -16.410 -5.460 5.640 1.00 95.38 105 GLU A O 1
ATOM 842 N N . VAL A 1 106 ? -14.323 -4.755 6.083 1.00 95.56 106 VAL A N 1
ATOM 843 C CA . VAL A 1 106 ? -14.492 -4.756 7.544 1.00 95.56 106 VAL A CA 1
ATOM 844 C C . VAL A 1 106 ? -15.602 -3.790 7.958 1.00 95.56 106 VAL A C 1
ATOM 846 O O . VAL A 1 106 ? -16.498 -4.173 8.715 1.00 95.56 106 VAL A O 1
ATOM 849 N N . ALA A 1 107 ? -15.613 -2.562 7.431 1.00 94.00 107 ALA A N 1
ATOM 850 C CA . ALA A 1 107 ? -16.666 -1.591 7.717 1.00 94.00 107 ALA A CA 1
ATOM 851 C C . ALA A 1 107 ? -18.049 -2.110 7.292 1.00 94.00 107 ALA A C 1
ATOM 853 O O . ALA A 1 107 ? -19.034 -1.902 8.003 1.00 94.00 107 ALA A O 1
ATOM 854 N N . ALA A 1 108 ? -18.145 -2.829 6.169 1.00 92.69 108 ALA A N 1
ATOM 855 C CA . ALA A 1 108 ? -19.394 -3.433 5.716 1.00 92.69 108 ALA A CA 1
ATOM 856 C C . ALA A 1 108 ? -19.876 -4.564 6.638 1.00 92.69 108 ALA A C 1
ATOM 858 O O . ALA A 1 108 ? -21.088 -4.738 6.785 1.00 92.69 108 ALA A O 1
ATOM 859 N N . ARG A 1 109 ? -18.969 -5.299 7.297 1.00 92.75 109 ARG A N 1
ATOM 860 C CA . ARG A 1 109 ? -19.329 -6.329 8.288 1.00 92.75 109 ARG A CA 1
ATOM 861 C C . ARG A 1 109 ? -19.699 -5.757 9.644 1.00 92.75 109 ARG A C 1
ATOM 863 O O . ARG A 1 109 ? -20.648 -6.242 10.259 1.00 92.75 109 ARG A O 1
ATOM 870 N N . VAL A 1 110 ? -18.974 -4.743 10.103 1.00 91.38 110 VAL A N 1
ATOM 871 C CA . VAL A 1 110 ? -19.218 -4.129 11.412 1.00 91.38 110 VAL A CA 1
ATOM 872 C C . VAL A 1 110 ? -20.434 -3.205 11.363 1.00 91.38 110 VAL A C 1
ATOM 874 O O . VAL A 1 110 ? -21.267 -3.221 12.268 1.00 91.38 110 VAL A O 1
ATOM 877 N N . LYS A 1 111 ? -20.604 -2.450 10.269 1.00 87.81 111 LYS A N 1
ATOM 878 C CA . LYS A 1 111 ? -21.668 -1.449 10.126 1.00 87.81 111 LYS A CA 1
ATOM 879 C C . LYS A 1 111 ? -22.449 -1.552 8.800 1.00 87.81 111 LYS A C 1
ATOM 881 O O . LYS A 1 111 ? -22.537 -0.563 8.064 1.00 87.81 111 LYS A O 1
ATOM 886 N N . PRO A 1 112 ? -23.155 -2.674 8.527 1.00 82.88 112 PRO A N 1
ATOM 887 C CA . PRO A 1 112 ? -23.785 -2.947 7.223 1.00 82.88 112 PRO A CA 1
ATOM 888 C C . PRO A 1 112 ? -24.798 -1.893 6.746 1.00 82.88 112 PRO A C 1
ATOM 890 O O . PRO A 1 112 ? -25.040 -1.727 5.554 1.00 82.88 112 PRO A O 1
ATOM 893 N N . LYS A 1 113 ? -25.439 -1.180 7.682 1.00 78.94 113 LYS A N 1
ATOM 894 C CA . LYS A 1 113 ? -26.465 -0.168 7.374 1.00 78.94 113 LYS A CA 1
ATOM 895 C C . LYS A 1 113 ? -25.886 1.214 7.052 1.00 78.94 113 LYS A C 1
ATOM 897 O O . LYS A 1 113 ? -26.618 2.052 6.531 1.00 78.94 113 LYS A O 1
ATOM 902 N N . ALA A 1 114 ? -24.612 1.469 7.362 1.00 72.62 114 ALA A N 1
ATOM 903 C CA . ALA A 1 114 ? -23.982 2.780 7.186 1.00 72.62 114 ALA A CA 1
ATOM 904 C C . ALA A 1 114 ? -23.127 2.893 5.913 1.00 72.62 114 ALA A C 1
ATOM 906 O O . ALA A 1 114 ? -22.831 4.005 5.481 1.00 72.62 114 ALA A O 1
ATOM 907 N N . THR A 1 115 ? -22.742 1.774 5.300 1.00 61.81 115 THR A N 1
ATOM 908 C CA . THR A 1 115 ? -21.690 1.704 4.270 1.00 61.81 115 THR A CA 1
ATOM 909 C C . THR A 1 115 ? -22.146 1.964 2.837 1.00 61.81 115 THR A C 1
ATOM 911 O O . THR A 1 115 ? -21.409 1.681 1.902 1.00 61.81 115 THR A O 1
ATOM 914 N N . LYS A 1 116 ? -23.332 2.534 2.597 1.00 59.50 116 LYS A N 1
ATOM 915 C CA . LYS A 1 116 ? -23.895 2.467 1.241 1.00 59.50 116 LYS A CA 1
ATOM 916 C C . LYS A 1 116 ? -23.117 3.186 0.125 1.00 59.50 116 LYS 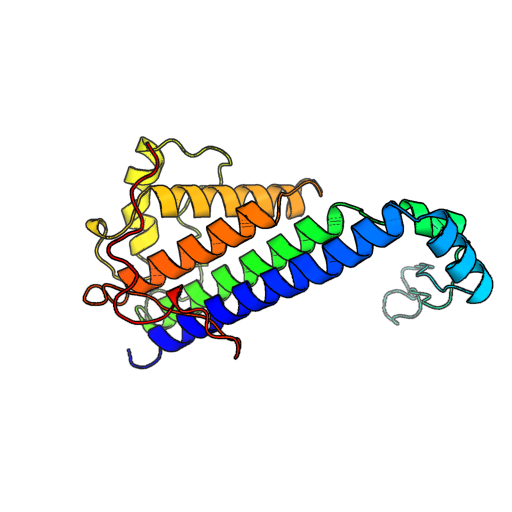A C 1
ATOM 918 O O . LYS A 1 116 ? -23.360 2.797 -1.009 1.00 59.50 116 LYS A O 1
ATOM 923 N N . GLN A 1 117 ? -22.232 4.172 0.355 1.00 58.94 117 GLN A N 1
ATOM 924 C CA . GLN A 1 117 ? -21.638 4.943 -0.770 1.00 58.94 117 GLN A CA 1
ATOM 925 C C . GLN A 1 117 ? -20.273 5.646 -0.547 1.00 58.94 117 GLN A C 1
ATOM 927 O O . GLN A 1 117 ? -19.898 6.477 -1.373 1.00 58.94 117 GLN A O 1
ATOM 932 N N . ARG A 1 118 ? -19.520 5.414 0.539 1.00 79.12 118 ARG A N 1
ATOM 933 C CA . ARG A 1 118 ? -18.238 6.128 0.756 1.00 79.12 118 ARG A CA 1
ATOM 934 C C . ARG A 1 118 ? -17.150 5.214 1.306 1.00 79.12 118 ARG A C 1
ATOM 936 O O . ARG A 1 118 ? -17.414 4.525 2.284 1.00 79.12 118 ARG A O 1
ATOM 943 N N . ALA A 1 119 ? -15.948 5.322 0.733 1.00 89.25 119 ALA A N 1
ATOM 944 C CA . ALA A 1 119 ? -14.743 4.660 1.226 1.00 89.25 119 ALA A CA 1
ATOM 945 C C . ALA A 1 119 ? -14.511 4.994 2.706 1.00 89.25 119 ALA A C 1
ATOM 947 O O . ALA A 1 119 ? -14.667 6.156 3.123 1.00 89.25 119 ALA A O 1
ATOM 948 N N . TRP A 1 120 ? -14.120 4.000 3.499 1.00 93.94 120 TRP A N 1
ATOM 949 C CA . TRP A 1 120 ? -14.005 4.100 4.958 1.00 93.94 120 TRP A CA 1
ATOM 950 C C . TRP A 1 120 ? -13.097 5.259 5.414 1.00 93.94 120 TRP A C 1
ATOM 952 O O . TRP A 1 120 ? -13.405 5.975 6.370 1.00 93.94 120 TRP A O 1
ATOM 962 N N . HIS A 1 121 ? -12.017 5.520 4.673 1.00 94.12 121 HIS A N 1
ATOM 963 C CA . HIS A 1 121 ? -11.001 6.530 4.984 1.00 94.12 121 HIS A CA 1
ATOM 964 C C . HIS A 1 121 ? -11.333 7.938 4.452 1.00 94.12 121 HIS A C 1
ATOM 966 O O . HIS A 1 121 ? -10.505 8.854 4.546 1.00 94.12 121 HIS A O 1
ATOM 972 N N . THR A 1 122 ? -12.528 8.166 3.888 1.00 90.81 122 THR A N 1
ATOM 973 C CA . THR A 1 122 ? -12.927 9.466 3.300 1.00 90.81 122 THR A CA 1
ATOM 974 C C . THR A 1 122 ? -12.849 10.615 4.311 1.00 90.81 122 THR A C 1
ATOM 976 O O . THR A 1 122 ? -12.503 11.739 3.955 1.00 90.81 122 THR A O 1
ATOM 979 N N . GLY A 1 123 ? -13.142 10.350 5.588 1.00 87.19 123 GLY A N 1
ATOM 980 C CA . GLY A 1 123 ? -13.134 11.373 6.639 1.00 87.19 123 GLY A CA 1
ATOM 981 C C . GLY A 1 123 ? -11.744 11.896 7.022 1.00 87.19 123 GLY A C 1
ATOM 982 O O . GLY A 1 123 ? -11.655 12.951 7.657 1.00 87.19 123 GLY A O 1
ATOM 983 N N . ILE A 1 124 ? -10.683 11.180 6.647 1.00 93.94 124 ILE A N 1
ATOM 984 C CA . ILE A 1 124 ? -9.301 11.494 7.015 1.00 93.94 124 ILE A CA 1
ATOM 985 C C . ILE A 1 124 ? -8.684 12.418 5.969 1.00 93.94 124 ILE A C 1
ATOM 987 O O . ILE A 1 124 ? -8.748 12.141 4.769 1.00 93.94 124 ILE A O 1
ATOM 991 N N . ARG A 1 125 ? -8.106 13.537 6.407 1.00 91.25 125 ARG A N 1
ATOM 992 C CA . ARG A 1 125 ? -7.419 14.483 5.520 1.00 91.25 125 ARG A CA 1
ATOM 993 C C . ARG A 1 125 ? -6.202 13.816 4.882 1.00 91.25 125 ARG A C 1
ATOM 995 O O . ARG A 1 125 ? -5.502 13.058 5.538 1.00 91.25 125 ARG A O 1
ATOM 1002 N N . GLN A 1 126 ? -5.955 14.127 3.616 1.00 89.56 126 GLN A N 1
ATOM 1003 C CA . GLN A 1 126 ? -4.711 13.782 2.928 1.00 89.56 126 GLN A CA 1
ATOM 1004 C C . GLN A 1 126 ? -3.706 14.914 3.156 1.00 89.56 126 GLN A C 1
ATOM 1006 O O . GLN A 1 126 ? -3.986 16.062 2.807 1.00 89.56 126 GLN A O 1
ATOM 1011 N N . LYS A 1 127 ? -2.591 14.618 3.819 1.00 89.69 127 LYS A N 1
ATOM 1012 C CA . LYS A 1 127 ? -1.526 15.585 4.104 1.00 89.69 127 LYS A CA 1
ATOM 1013 C C . LYS A 1 127 ? -0.253 14.800 4.391 1.00 89.69 127 LYS A C 1
ATOM 1015 O O . LYS A 1 127 ? -0.306 13.895 5.218 1.00 89.69 127 LYS A O 1
ATOM 1020 N N . GLU A 1 128 ? 0.838 15.140 3.710 1.00 84.38 128 GLU A N 1
ATOM 1021 C CA . GLU A 1 128 ? 2.145 14.497 3.906 1.00 84.38 128 GLU A CA 1
ATOM 1022 C C . GLU A 1 128 ? 2.588 14.615 5.371 1.00 84.38 128 GLU A C 1
ATOM 1024 O O . GLU A 1 128 ? 2.875 13.615 6.026 1.00 84.38 128 GLU A O 1
ATOM 1029 N N . GLU A 1 129 ? 2.481 15.827 5.923 1.00 88.31 129 GLU A N 1
ATOM 1030 C CA . GLU A 1 129 ? 2.731 16.118 7.332 1.00 88.31 129 GLU A CA 1
ATOM 1031 C C . GLU A 1 129 ? 1.440 16.536 8.046 1.00 88.31 129 GLU A C 1
ATOM 1033 O O . GLU A 1 129 ? 1.003 17.694 7.995 1.00 88.31 129 GLU A O 1
ATOM 1038 N N . LEU A 1 130 ? 0.796 15.586 8.728 1.00 92.38 130 LEU A N 1
ATOM 1039 C CA . LEU A 1 130 ? -0.354 15.864 9.587 1.00 92.38 130 LEU A CA 1
ATOM 1040 C C . LEU A 1 130 ? 0.110 16.121 11.035 1.00 92.38 130 LEU A C 1
ATOM 1042 O O . LEU A 1 130 ? 0.578 15.188 11.685 1.00 92.38 130 LEU A O 1
ATOM 1046 N N . PRO A 1 131 ? -0.054 17.342 11.586 1.00 94.88 131 PRO A N 1
ATOM 1047 C CA . PRO A 1 131 ? 0.333 17.631 12.965 1.00 94.88 131 PRO A CA 1
ATOM 1048 C C . PRO A 1 131 ? -0.416 16.748 13.968 1.00 94.88 131 PRO A C 1
ATOM 1050 O O . PRO A 1 131 ? -1.610 16.485 13.798 1.00 94.88 131 PRO A O 1
ATOM 1053 N N . LEU A 1 132 ? 0.246 16.368 15.066 1.00 94.12 132 LEU A N 1
ATOM 1054 C CA . LEU A 1 132 ? -0.323 15.478 16.086 1.00 94.12 132 LEU A CA 1
ATOM 1055 C C . LEU A 1 132 ? -1.681 15.968 16.620 1.00 94.12 132 LEU A C 1
ATOM 1057 O O . LEU A 1 132 ? -2.618 15.182 16.741 1.00 94.12 132 LEU A O 1
ATOM 1061 N N . GLY A 1 133 ? -1.826 17.272 16.876 1.00 94.38 133 GLY A N 1
ATOM 1062 C CA . GLY A 1 133 ? -3.099 17.854 17.316 1.00 94.38 133 GLY A CA 1
ATOM 1063 C C . GLY A 1 133 ? -4.233 17.671 16.296 1.00 94.38 133 GLY A C 1
ATOM 1064 O O . GLY A 1 133 ? -5.359 17.330 16.665 1.00 94.38 133 GLY A O 1
ATOM 1065 N N . GLU A 1 134 ? -3.936 17.812 14.998 1.00 94.69 134 GLU A N 1
ATOM 1066 C CA . GLU A 1 134 ? -4.906 17.533 13.933 1.00 94.69 134 GLU A CA 1
ATOM 1067 C C . GLU A 1 134 ? -5.229 16.035 13.847 1.00 94.69 134 GLU A C 1
ATOM 1069 O O . GLU A 1 134 ? -6.394 15.673 13.664 1.00 94.69 134 GLU A O 1
ATOM 1074 N N . ALA A 1 135 ? -4.235 15.159 14.007 1.00 95.06 135 ALA A N 1
ATOM 1075 C CA . ALA A 1 135 ? -4.425 13.710 14.002 1.00 95.06 135 ALA A CA 1
ATOM 1076 C C . ALA A 1 135 ? -5.327 13.240 15.156 1.00 95.06 135 ALA A C 1
ATOM 1078 O O . ALA A 1 135 ? -6.273 12.480 14.935 1.00 95.06 135 ALA A O 1
ATOM 1079 N N . ILE A 1 136 ? -5.119 13.778 16.364 1.00 95.88 136 ILE A N 1
ATOM 1080 C CA . ILE A 1 136 ? -5.958 13.522 17.544 1.00 95.88 136 ILE A CA 1
ATOM 1081 C C . ILE A 1 136 ? -7.423 13.867 17.260 1.00 95.88 136 ILE A C 1
ATOM 1083 O O . ILE A 1 136 ? -8.310 13.070 17.577 1.00 95.88 136 ILE A O 1
ATOM 1087 N N . 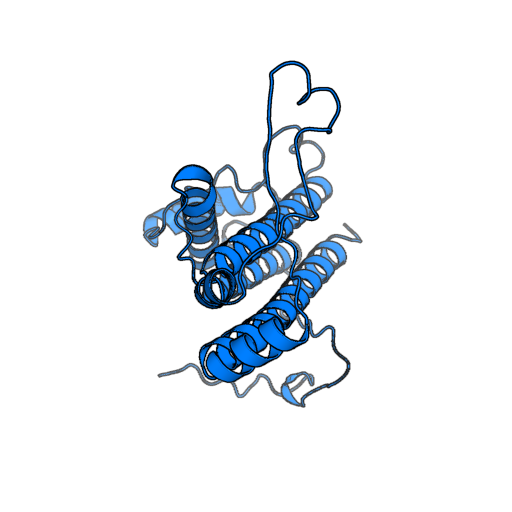SER A 1 137 ? -7.681 15.013 16.618 1.00 94.88 137 SER A N 1
ATOM 1088 C CA . SER A 1 137 ? -9.039 15.453 16.261 1.00 94.88 137 SER A CA 1
ATOM 1089 C C . SER A 1 137 ? -9.726 14.555 15.219 1.00 94.88 137 SER A C 1
ATOM 1091 O O . SER A 1 137 ? -10.950 14.571 15.076 1.00 94.88 137 SER A O 1
ATOM 1093 N N . GLN A 1 138 ? -8.949 13.754 14.484 1.00 96.50 138 GLN A N 1
ATOM 1094 C CA . GLN A 1 138 ? -9.433 12.878 13.419 1.00 96.50 138 GLN A CA 1
ATOM 1095 C C . GLN A 1 138 ? -9.603 11.414 13.850 1.00 96.50 138 GLN A C 1
ATOM 1097 O O . GLN A 1 138 ? -10.207 10.647 13.100 1.00 96.50 138 GLN A O 1
ATOM 1102 N N . ARG A 1 139 ? -9.198 11.034 15.071 1.00 97.12 139 ARG A N 1
ATOM 1103 C CA . ARG A 1 139 ? -9.396 9.676 15.621 1.00 97.12 139 ARG A CA 1
ATOM 1104 C C . ARG A 1 139 ? -10.848 9.211 15.561 1.00 97.12 139 ARG A C 1
ATOM 1106 O O . ARG A 1 139 ? -11.123 8.100 15.124 1.00 97.12 139 ARG A O 1
ATOM 1113 N N . ALA A 1 140 ? -11.794 10.092 15.890 1.00 96.12 140 ALA A N 1
ATOM 1114 C CA . ALA A 1 140 ? -13.220 9.771 15.817 1.00 96.12 140 ALA A CA 1
ATOM 1115 C C . ALA A 1 140 ? -13.672 9.431 14.387 1.00 96.12 140 ALA A C 1
ATOM 1117 O O . ALA A 1 140 ? -14.550 8.596 14.187 1.00 96.12 140 ALA A O 1
ATOM 1118 N N . LYS A 1 141 ? -13.060 10.056 13.374 1.00 95.50 141 LYS A N 1
ATOM 1119 C CA . LYS A 1 141 ? -13.354 9.767 11.966 1.00 95.50 141 LYS A CA 1
ATOM 1120 C C . LYS A 1 141 ? -12.741 8.445 11.518 1.00 95.50 141 LYS A C 1
ATOM 1122 O O . LYS A 1 141 ? -13.351 7.783 10.688 1.00 95.50 141 LYS A O 1
ATOM 1127 N N . PHE A 1 142 ? -11.583 8.080 12.069 1.00 96.88 142 PHE A N 1
ATOM 1128 C CA . PHE A 1 142 ? -10.946 6.785 11.839 1.00 96.88 142 PHE A CA 1
ATOM 1129 C C . PHE A 1 142 ? -11.758 5.652 12.475 1.00 96.88 142 PHE A C 1
ATOM 1131 O O . PHE A 1 142 ? -11.978 4.638 11.831 1.00 96.88 142 PHE A O 1
ATOM 1138 N N . ALA A 1 143 ? -12.244 5.835 13.708 1.00 96.31 143 ALA A N 1
ATOM 1139 C CA . ALA A 1 143 ? -12.972 4.793 14.434 1.00 96.31 143 ALA A CA 1
ATOM 1140 C C . ALA A 1 143 ? -14.387 4.540 13.891 1.00 96.31 143 ALA A C 1
ATOM 1142 O O . ALA A 1 143 ? -14.888 3.418 13.901 1.00 96.31 143 ALA A O 1
ATOM 1143 N N . LYS A 1 144 ? -15.043 5.598 13.398 1.00 94.06 144 LYS A N 1
ATOM 1144 C CA . LYS A 1 144 ? -16.461 5.597 13.010 1.00 94.06 144 LYS A CA 1
ATOM 1145 C C . LYS A 1 144 ? -16.895 4.465 12.055 1.00 94.06 144 LYS A C 1
ATOM 1147 O O . LYS A 1 144 ? -18.000 3.954 12.273 1.00 94.06 144 LYS A O 1
ATOM 1152 N N . PRO A 1 145 ? -16.139 4.101 10.998 1.00 93.88 145 PRO A N 1
ATOM 1153 C CA . PRO A 1 145 ? -16.509 3.010 10.092 1.00 93.88 145 PRO A CA 1
ATOM 1154 C C . PRO A 1 145 ? -16.534 1.639 10.777 1.00 93.88 145 PRO A C 1
ATOM 1156 O O . PRO A 1 145 ? -17.315 0.781 10.381 1.00 93.88 145 PRO A O 1
ATOM 1159 N N . PHE A 1 146 ? -15.729 1.471 11.826 1.00 94.25 146 PHE A N 1
ATOM 1160 C CA . PHE A 1 146 ? -15.500 0.208 12.526 1.00 94.25 146 PHE A CA 1
ATOM 1161 C C . PHE A 1 146 ? -16.234 0.120 13.868 1.00 94.25 146 PHE A C 1
ATOM 1163 O O . PHE A 1 146 ? -15.986 -0.801 14.629 1.00 94.25 146 PHE A O 1
ATOM 1170 N N . ASP A 1 147 ? -17.096 1.097 14.179 1.00 92.81 147 ASP A N 1
ATOM 1171 C CA . ASP A 1 147 ? -17.856 1.180 15.439 1.00 92.81 147 ASP A CA 1
ATOM 1172 C C . ASP A 1 147 ? -17.000 1.014 16.715 1.00 92.81 147 ASP A C 1
ATOM 1174 O O . ASP A 1 147 ? -17.504 0.625 17.763 1.00 92.81 147 ASP A O 1
ATOM 1178 N N . GLY A 1 148 ? -15.701 1.314 16.619 1.00 92.94 148 GLY A N 1
ATOM 1179 C CA . GLY A 1 148 ? -14.736 1.118 17.696 1.00 92.94 148 GLY A CA 1
ATOM 1180 C C . GLY A 1 148 ? -14.598 2.331 18.614 1.00 92.94 148 GLY A C 1
ATOM 1181 O O . GLY A 1 148 ? -14.996 3.451 18.269 1.00 92.94 148 GLY A O 1
ATOM 1182 N N . ASP A 1 149 ? -13.989 2.119 19.781 1.00 95.75 149 ASP A N 1
ATOM 1183 C CA . ASP A 1 149 ? -13.691 3.200 20.721 1.00 95.75 149 ASP A CA 1
ATOM 1184 C C . ASP A 1 149 ? -12.603 4.129 20.156 1.00 95.75 149 ASP A C 1
ATOM 1186 O O . ASP A 1 149 ? -11.504 3.718 19.783 1.00 95.75 149 ASP A O 1
ATOM 1190 N N . VAL A 1 150 ? -12.909 5.426 20.129 1.00 96.69 150 VAL A N 1
ATOM 1191 C CA . VAL A 1 150 ? -12.008 6.498 19.692 1.00 96.69 150 VAL A CA 1
ATOM 1192 C C . VAL A 1 150 ? -10.709 6.517 20.501 1.00 96.69 150 VAL A C 1
ATOM 1194 O O . VAL A 1 150 ? -9.664 6.892 19.964 1.00 96.69 150 VAL A O 1
ATOM 1197 N N . ASN A 1 151 ? -10.761 6.120 21.773 1.00 95.56 151 ASN A N 1
ATOM 1198 C CA . ASN A 1 151 ? -9.598 6.103 22.656 1.00 95.56 151 ASN A CA 1
ATOM 1199 C C . ASN A 1 151 ? -8.584 5.015 22.282 1.00 95.56 151 ASN A C 1
ATOM 1201 O O . ASN A 1 151 ? -7.401 5.186 22.565 1.00 95.56 151 ASN A O 1
ATOM 1205 N N . LEU A 1 152 ? -9.020 3.957 21.590 1.00 95.50 152 LEU A N 1
ATOM 1206 C CA . LEU A 1 152 ? -8.158 2.870 21.115 1.00 95.50 152 LEU A CA 1
ATOM 1207 C C . LEU A 1 152 ? -7.426 3.211 19.810 1.00 95.50 152 LEU A C 1
ATOM 1209 O O . LEU A 1 152 ? -6.527 2.485 19.387 1.00 95.50 152 LEU A O 1
ATOM 1213 N N . VAL A 1 153 ? -7.788 4.316 19.152 1.00 97.06 153 VAL A N 1
ATOM 1214 C CA . VAL A 1 153 ? -7.118 4.753 17.925 1.00 97.06 153 VAL A CA 1
ATOM 1215 C C . VAL A 1 153 ? -5.865 5.549 18.272 1.00 97.06 153 VAL A C 1
ATOM 1217 O O . VAL A 1 153 ? -5.945 6.656 18.815 1.00 97.06 153 VAL A O 1
ATOM 1220 N N . ASN A 1 154 ? -4.698 5.041 17.881 1.00 95.88 154 ASN A N 1
ATOM 1221 C CA . ASN A 1 154 ? -3.454 5.790 17.980 1.00 95.88 154 ASN A CA 1
ATOM 1222 C C . ASN A 1 154 ? -3.436 6.929 16.941 1.00 95.88 154 ASN A C 1
ATOM 1224 O O . ASN A 1 154 ? -3.722 6.727 15.757 1.00 95.88 154 ASN A O 1
ATOM 1228 N N . ALA A 1 155 ? -3.089 8.146 17.372 1.00 96.50 155 ALA A N 1
ATOM 1229 C CA . ALA A 1 155 ? -2.973 9.298 16.479 1.00 96.50 155 ALA A CA 1
ATOM 1230 C C . ALA A 1 155 ? -1.923 9.072 15.376 1.00 96.50 155 ALA A C 1
ATOM 1232 O O . ALA A 1 155 ? -2.116 9.530 14.251 1.00 96.50 155 ALA A O 1
ATOM 1233 N N . THR A 1 156 ? -0.869 8.302 15.654 1.00 96.81 156 THR A N 1
ATOM 1234 C CA . THR A 1 156 ? 0.144 7.911 14.667 1.00 96.81 156 THR A CA 1
ATOM 1235 C C . THR A 1 156 ? -0.469 7.134 13.503 1.00 96.81 156 THR A C 1
ATOM 1237 O O . THR A 1 156 ? -0.146 7.418 12.356 1.00 96.81 156 THR A O 1
ATOM 1240 N N . SER A 1 157 ? -1.420 6.231 13.748 1.00 97.38 157 SER A N 1
ATOM 1241 C CA . SER A 1 157 ? -2.116 5.486 12.686 1.00 97.38 157 SER A CA 1
ATOM 1242 C C . SER A 1 157 ? -2.918 6.415 11.764 1.00 97.38 157 SER A C 1
ATOM 1244 O O . SER A 1 157 ? -2.986 6.203 10.555 1.00 97.38 157 SER A O 1
ATOM 1246 N N . VAL A 1 158 ? -3.474 7.500 12.315 1.00 97.38 158 VAL A N 1
ATOM 1247 C CA . VAL A 1 158 ? -4.157 8.544 11.534 1.00 97.38 158 VAL A CA 1
ATOM 1248 C C . VAL A 1 158 ? -3.165 9.341 10.682 1.00 97.38 158 VAL A C 1
ATOM 1250 O O . VAL A 1 158 ? -3.466 9.633 9.525 1.00 97.38 158 VAL A O 1
ATOM 1253 N N . ILE A 1 159 ? -1.987 9.669 11.227 1.00 97.44 159 ILE A N 1
ATOM 1254 C CA . ILE A 1 159 ? -0.905 10.344 10.489 1.00 97.44 159 ILE A CA 1
ATOM 1255 C C . ILE A 1 159 ? -0.433 9.466 9.328 1.00 97.44 159 ILE A C 1
ATOM 1257 O O . ILE A 1 159 ? -0.383 9.937 8.195 1.00 97.44 159 ILE A O 1
ATOM 1261 N N . ARG A 1 160 ? -0.166 8.182 9.588 1.00 97.31 160 ARG A N 1
ATOM 1262 C CA . ARG A 1 160 ? 0.251 7.202 8.575 1.00 97.31 160 ARG A CA 1
ATOM 1263 C C . ARG A 1 160 ? -0.771 7.100 7.442 1.00 97.31 160 ARG A C 1
ATOM 1265 O O . ARG A 1 160 ? -0.418 7.266 6.280 1.00 97.31 160 ARG A O 1
ATOM 1272 N N . LEU A 1 161 ? -2.060 6.968 7.764 1.00 97.69 161 LEU A N 1
ATOM 1273 C CA . LEU A 1 161 ? -3.124 6.966 6.754 1.00 97.69 161 LEU A CA 1
ATOM 1274 C C . LEU A 1 161 ? -3.191 8.283 5.958 1.00 97.69 161 LEU A C 1
ATOM 1276 O O . LEU A 1 161 ? -3.384 8.260 4.742 1.00 97.69 161 LEU A O 1
ATOM 1280 N N . ALA A 1 162 ? -3.038 9.436 6.613 1.00 96.69 162 ALA A N 1
ATOM 1281 C CA . ALA A 1 162 ? -3.025 10.736 5.939 1.00 96.69 162 ALA A CA 1
ATOM 1282 C C . ALA A 1 162 ? -1.848 10.872 4.959 1.00 96.69 162 ALA A C 1
ATOM 1284 O O . ALA A 1 162 ? -2.052 11.355 3.838 1.00 96.69 162 ALA A O 1
ATOM 1285 N N . ARG A 1 163 ? -0.664 10.390 5.359 1.00 95.50 163 ARG A N 1
ATOM 1286 C CA . ARG A 1 163 ? 0.551 10.339 4.541 1.00 95.50 163 ARG A CA 1
ATOM 1287 C C . ARG A 1 163 ? 0.388 9.405 3.347 1.00 95.50 163 ARG A C 1
ATOM 1289 O O . ARG A 1 163 ? 0.631 9.826 2.221 1.00 95.50 163 ARG A O 1
ATOM 1296 N N . MET A 1 164 ? -0.123 8.190 3.554 1.00 95.94 164 MET A N 1
ATOM 1297 C CA . MET A 1 164 ? -0.415 7.248 2.464 1.00 95.94 164 MET A CA 1
ATOM 1298 C C . MET A 1 164 ? -1.372 7.852 1.429 1.00 95.94 164 MET A C 1
ATOM 1300 O O . MET A 1 164 ? -1.141 7.750 0.225 1.00 95.94 164 MET A O 1
ATOM 1304 N N . LYS A 1 165 ? -2.435 8.529 1.887 1.00 94.62 165 LYS A N 1
ATOM 1305 C CA . LYS A 1 165 ? -3.382 9.216 0.996 1.00 94.62 165 LYS A CA 1
ATOM 1306 C C . LYS A 1 165 ? -2.727 10.354 0.213 1.00 94.62 165 LYS A C 1
ATOM 1308 O O . LYS A 1 165 ? -3.081 10.557 -0.946 1.00 94.62 165 LYS A O 1
ATOM 1313 N N . ALA A 1 166 ? -1.821 11.108 0.837 1.00 92.75 166 ALA A N 1
ATOM 1314 C CA . ALA A 1 166 ? -1.075 12.167 0.161 1.00 92.75 166 ALA A CA 1
ATOM 1315 C C . ALA A 1 166 ? -0.168 11.582 -0.930 1.00 92.75 166 ALA A C 1
ATOM 1317 O O . ALA A 1 166 ? -0.330 11.938 -2.094 1.00 92.75 166 ALA A O 1
ATOM 1318 N N . ALA A 1 167 ? 0.658 10.594 -0.581 1.00 91.75 167 ALA A N 1
ATOM 1319 C CA . ALA A 1 167 ? 1.588 9.950 -1.504 1.00 91.75 167 ALA A CA 1
ATOM 1320 C C . ALA A 1 167 ? 0.872 9.275 -2.693 1.00 91.75 167 ALA A C 1
ATOM 1322 O O . ALA A 1 167 ? 1.262 9.450 -3.847 1.00 91.75 167 ALA A O 1
ATOM 1323 N N . ARG A 1 168 ? -0.257 8.590 -2.449 1.00 90.00 168 ARG A N 1
ATOM 1324 C CA . ARG A 1 168 ? -1.098 8.028 -3.523 1.00 90.00 168 ARG A CA 1
ATOM 1325 C C . ARG A 1 168 ? -1.620 9.111 -4.465 1.00 90.00 168 ARG A C 1
ATOM 1327 O O . ARG A 1 168 ? -1.700 8.886 -5.669 1.00 90.00 168 ARG A O 1
ATOM 1334 N N . ASN A 1 169 ? -2.022 10.264 -3.936 1.00 88.44 169 ASN A N 1
ATOM 1335 C CA . ASN A 1 169 ? -2.548 11.351 -4.757 1.00 88.44 169 ASN A CA 1
ATOM 1336 C C . ASN A 1 169 ? -1.465 12.093 -5.531 1.00 88.44 169 ASN A C 1
ATOM 1338 O O . ASN A 1 169 ? -1.734 12.528 -6.646 1.00 88.44 169 ASN A O 1
ATOM 1342 N N . GLU A 1 170 ? -0.267 12.237 -4.975 1.00 86.69 170 GLU A N 1
ATOM 1343 C CA . GLU A 1 170 ? 0.875 12.779 -5.711 1.00 86.69 170 GLU A CA 1
ATOM 1344 C C . GLU A 1 170 ? 1.203 11.909 -6.919 1.00 86.69 170 GLU A C 1
ATOM 1346 O O . GLU A 1 170 ? 1.284 12.420 -8.034 1.00 86.69 170 GLU A O 1
ATOM 1351 N N . PHE A 1 171 ? 1.266 10.590 -6.742 1.00 85.38 171 PHE A N 1
ATOM 1352 C CA . PHE A 1 171 ? 1.439 9.685 -7.871 1.00 85.38 171 PHE A CA 1
ATOM 1353 C C . PHE A 1 171 ? 0.266 9.773 -8.862 1.00 85.38 171 PHE A C 1
ATOM 1355 O O . PHE A 1 171 ? 0.464 10.048 -10.044 1.00 85.38 171 PHE A O 1
ATOM 1362 N N . ALA A 1 172 ? -0.971 9.612 -8.384 1.00 83.56 172 ALA A N 1
ATOM 1363 C CA . ALA A 1 172 ? -2.147 9.519 -9.250 1.00 83.56 172 ALA A CA 1
ATOM 1364 C C . ALA A 1 172 ? -2.503 10.825 -9.985 1.00 83.56 172 ALA A C 1
ATOM 1366 O O . ALA A 1 172 ? -3.096 10.772 -11.061 1.00 83.56 172 ALA A O 1
ATOM 1367 N N . HIS A 1 173 ? -2.202 11.993 -9.407 1.00 82.69 173 HIS A N 1
ATOM 1368 C CA . HIS A 1 173 ? -2.611 13.290 -9.961 1.00 82.69 173 HIS A CA 1
ATOM 1369 C C . HIS A 1 173 ? -1.452 14.171 -10.414 1.00 82.69 173 HIS A C 1
ATOM 1371 O O . HIS A 1 173 ? -1.649 14.999 -11.300 1.00 82.69 173 HIS A O 1
ATOM 1377 N N . GLN A 1 174 ? -0.272 14.031 -9.810 1.00 80.88 174 GLN A N 1
ATOM 1378 C CA . GLN A 1 174 ? 0.902 14.841 -10.146 1.00 80.88 174 GLN A CA 1
ATOM 1379 C C . GLN A 1 174 ? 1.943 14.038 -10.931 1.00 80.88 174 GLN A C 1
ATOM 1381 O O . GLN A 1 174 ? 2.908 14.618 -11.419 1.00 80.88 174 GLN A O 1
ATOM 1386 N N . GLY A 1 175 ? 1.750 12.721 -11.072 1.00 74.38 175 GLY A N 1
ATOM 1387 C CA . GLY A 1 175 ? 2.674 11.843 -11.778 1.00 74.38 175 GLY A CA 1
ATOM 1388 C C . GLY A 1 175 ? 4.035 11.741 -11.099 1.00 74.38 175 GLY A C 1
ATOM 1389 O O . GLY A 1 175 ? 4.987 11.361 -11.768 1.00 74.38 175 GLY A O 1
ATOM 1390 N N . ASN A 1 176 ? 4.150 12.099 -9.811 1.00 78.00 176 ASN A N 1
ATOM 1391 C CA . ASN A 1 176 ? 5.404 11.982 -9.074 1.00 78.00 176 ASN A CA 1
ATOM 1392 C C . ASN A 1 176 ? 5.701 10.491 -8.847 1.00 78.00 176 ASN A C 1
ATOM 1394 O O . ASN A 1 176 ? 4.977 9.850 -8.079 1.00 78.00 176 ASN A O 1
ATOM 1398 N N . PRO A 1 177 ? 6.730 9.918 -9.497 1.00 69.69 177 PRO A N 1
ATOM 1399 C CA . PRO A 1 177 ? 7.038 8.505 -9.339 1.00 69.69 177 PRO A CA 1
ATOM 1400 C C . PRO A 1 177 ? 7.867 8.253 -8.072 1.00 69.69 177 PRO A C 1
ATOM 1402 O O . PRO A 1 177 ? 8.019 7.113 -7.651 1.00 69.69 177 PRO A O 1
ATOM 1405 N N . THR A 1 178 ? 8.412 9.303 -7.448 1.00 74.62 178 THR A N 1
ATOM 1406 C CA . THR A 1 178 ? 9.335 9.178 -6.319 1.00 74.62 178 THR A CA 1
ATOM 1407 C C . THR A 1 178 ? 8.545 8.952 -5.038 1.00 74.62 178 THR A C 1
ATOM 1409 O O . THR A 1 178 ? 8.176 9.893 -4.341 1.00 74.62 178 THR A O 1
ATOM 1412 N N . LEU A 1 179 ? 8.278 7.686 -4.732 1.00 82.00 179 LEU A N 1
ATOM 1413 C CA . LEU A 1 179 ? 7.606 7.262 -3.511 1.00 82.00 179 LEU A CA 1
ATOM 1414 C C . LEU A 1 179 ? 8.428 6.150 -2.861 1.00 82.00 179 LEU A C 1
ATOM 1416 O O . LEU A 1 179 ? 8.707 5.134 -3.483 1.00 82.00 179 LEU A O 1
ATOM 1420 N N . GLY A 1 180 ? 8.813 6.322 -1.595 1.00 87.06 180 GLY A N 1
ATOM 1421 C CA . GLY A 1 180 ? 9.529 5.284 -0.852 1.00 87.06 180 GLY A CA 1
ATOM 1422 C C . GLY A 1 180 ? 8.604 4.130 -0.461 1.00 87.06 180 GLY A C 1
ATOM 1423 O O . GLY A 1 180 ? 7.953 4.196 0.585 1.00 87.06 180 GLY A O 1
ATOM 1424 N N . PHE A 1 181 ? 8.554 3.060 -1.266 1.00 92.25 181 PHE A N 1
ATOM 1425 C CA . PHE A 1 181 ? 7.641 1.934 -1.023 1.00 92.25 181 PHE A CA 1
ATOM 1426 C C . PHE A 1 181 ? 7.845 1.283 0.353 1.00 92.25 181 PHE A C 1
ATOM 1428 O O . PHE A 1 181 ? 6.873 0.907 1.000 1.00 92.25 181 PHE A O 1
ATOM 1435 N N . GLY A 1 182 ? 9.086 1.199 0.847 1.00 92.88 182 GLY A N 1
ATOM 1436 C CA . GLY A 1 182 ? 9.378 0.610 2.159 1.00 92.88 182 GLY A CA 1
ATOM 1437 C C . GLY A 1 182 ? 8.619 1.284 3.309 1.00 92.88 182 GLY A C 1
ATOM 1438 O O . GLY A 1 182 ? 7.964 0.600 4.094 1.00 92.88 182 GLY A O 1
ATOM 1439 N N . GLN A 1 183 ? 8.646 2.620 3.372 1.00 93.56 183 GLN A N 1
ATOM 1440 C CA . GLN A 1 183 ? 7.903 3.371 4.388 1.00 93.56 183 GLN A CA 1
ATOM 1441 C C . GLN A 1 183 ? 6.388 3.300 4.150 1.00 93.56 183 GLN A C 1
ATOM 1443 O O . GLN A 1 183 ? 5.616 3.202 5.102 1.00 93.56 183 GLN A O 1
ATOM 1448 N N . PHE A 1 184 ? 5.957 3.297 2.887 1.00 96.00 184 PHE A N 1
ATOM 1449 C CA . PHE A 1 184 ? 4.544 3.161 2.537 1.00 96.00 184 PHE A CA 1
ATOM 1450 C C . PHE A 1 184 ? 3.961 1.812 2.981 1.00 96.00 184 PHE A C 1
ATOM 1452 O O . PHE A 1 184 ? 2.853 1.753 3.512 1.00 96.00 184 PHE A O 1
ATOM 1459 N N . LEU A 1 185 ? 4.711 0.725 2.793 1.00 97.31 185 LEU A N 1
ATOM 1460 C CA . LEU A 1 185 ? 4.323 -0.614 3.223 1.00 97.31 185 LEU A CA 1
ATOM 1461 C C . LEU A 1 185 ? 4.224 -0.707 4.749 1.00 97.31 185 LEU A C 1
ATOM 1463 O O . LEU A 1 185 ? 3.268 -1.281 5.266 1.00 97.31 185 LEU A O 1
ATOM 1467 N N . GLU A 1 186 ? 5.183 -0.123 5.472 1.00 97.31 186 GLU A N 1
ATOM 1468 C CA . GLU A 1 186 ? 5.138 -0.065 6.936 1.00 97.31 186 GLU A CA 1
ATOM 1469 C C . GLU A 1 186 ? 3.873 0.657 7.425 1.00 97.31 186 GLU A C 1
ATOM 1471 O O . GLU A 1 186 ? 3.191 0.188 8.336 1.00 97.31 186 GLU A O 1
ATOM 1476 N N . ASP A 1 187 ? 3.511 1.765 6.777 1.00 97.94 187 ASP A N 1
ATOM 1477 C CA . ASP A 1 187 ? 2.278 2.488 7.079 1.00 97.94 187 ASP A CA 1
ATOM 1478 C C . ASP A 1 187 ? 1.026 1.672 6.794 1.00 97.94 187 ASP A C 1
ATOM 1480 O O . ASP A 1 187 ? 0.114 1.653 7.623 1.00 97.94 187 ASP A O 1
ATOM 1484 N N . ALA A 1 188 ? 0.992 0.968 5.662 1.00 98.38 188 ALA A N 1
ATOM 1485 C CA . ALA A 1 188 ? -0.114 0.093 5.300 1.00 98.38 188 ALA A CA 1
ATOM 1486 C C . ALA A 1 188 ? -0.335 -0.994 6.366 1.00 98.38 188 ALA A C 1
ATOM 1488 O O . ALA A 1 188 ? -1.452 -1.172 6.859 1.00 98.38 188 ALA A O 1
ATOM 1489 N N . LEU A 1 189 ? 0.743 -1.664 6.783 1.00 98.31 189 LEU A N 1
ATOM 1490 C CA . LEU A 1 189 ? 0.722 -2.696 7.822 1.00 98.31 189 LEU A CA 1
ATOM 1491 C C . LEU A 1 189 ? 0.300 -2.140 9.189 1.00 98.31 189 LEU A C 1
ATOM 1493 O O . LEU A 1 189 ? -0.502 -2.765 9.888 1.00 98.31 189 LEU A O 1
ATOM 1497 N N . ALA A 1 190 ? 0.792 -0.957 9.562 1.00 97.94 190 ALA A N 1
ATOM 1498 C CA . ALA A 1 190 ? 0.422 -0.299 10.812 1.00 97.94 190 ALA A CA 1
ATOM 1499 C C . ALA A 1 190 ? -1.062 0.101 10.830 1.00 97.94 190 ALA A C 1
ATOM 1501 O O . ALA A 1 190 ? -1.745 -0.089 11.838 1.00 97.94 190 ALA A O 1
ATOM 1502 N N . VAL A 1 191 ? -1.588 0.610 9.712 1.00 98.50 191 VAL A N 1
ATOM 1503 C CA . VAL A 1 191 ? -3.007 0.968 9.580 1.00 98.50 191 VAL A CA 1
ATOM 1504 C C . VAL A 1 191 ? -3.898 -0.271 9.685 1.00 98.50 191 VAL A C 1
ATOM 1506 O O . VAL A 1 191 ? -4.870 -0.235 10.439 1.00 98.50 191 VAL A O 1
ATOM 1509 N N . LEU A 1 192 ? -3.569 -1.377 9.007 1.00 98.44 192 LEU A N 1
ATOM 1510 C CA . LEU A 1 192 ? -4.350 -2.617 9.129 1.00 98.44 192 LEU A CA 1
ATOM 1511 C C . LEU A 1 192 ? -4.273 -3.221 10.534 1.00 98.44 192 LEU A C 1
ATOM 1513 O O . LEU A 1 192 ? -5.295 -3.645 11.071 1.00 98.44 192 LEU A O 1
ATOM 1517 N N . SER A 1 193 ? -3.099 -3.189 11.165 1.00 98.12 193 SER A N 1
ATOM 1518 C CA . SER A 1 193 ? -2.937 -3.608 12.564 1.00 98.12 193 SER A CA 1
ATOM 1519 C C . SER A 1 193 ? -3.789 -2.757 13.512 1.00 98.12 193 SER A C 1
ATOM 1521 O O . SER A 1 193 ? -4.454 -3.286 14.398 1.00 98.12 193 SER A O 1
ATOM 1523 N N . GLN A 1 194 ? -3.858 -1.438 13.301 1.00 97.88 194 GLN A N 1
ATOM 1524 C CA . GLN A 1 194 ? -4.743 -0.566 14.076 1.00 97.88 194 GLN A CA 1
ATOM 1525 C C . GLN A 1 194 ? -6.223 -0.927 13.886 1.00 97.88 194 GLN A C 1
ATOM 1527 O O . GLN A 1 194 ? -6.980 -0.868 14.855 1.00 97.88 194 GLN A O 1
ATOM 1532 N N . ILE A 1 195 ? -6.645 -1.282 12.666 1.00 97.62 195 ILE A N 1
ATOM 1533 C CA . ILE A 1 195 ? -8.016 -1.744 12.394 1.00 97.62 195 ILE A CA 1
ATOM 1534 C C . ILE A 1 195 ? -8.280 -3.071 13.118 1.00 97.62 195 ILE A C 1
ATOM 1536 O O . ILE A 1 195 ? -9.351 -3.221 13.706 1.00 97.62 195 ILE A O 1
ATOM 1540 N N . TYR A 1 196 ? -7.309 -3.993 13.140 1.00 97.44 196 TYR A N 1
ATOM 1541 C CA . TYR A 1 196 ? -7.399 -5.262 13.873 1.00 97.44 196 TYR A CA 1
ATOM 1542 C C . TYR A 1 196 ? -7.698 -5.036 15.357 1.00 97.44 196 TYR A C 1
ATOM 1544 O O . TYR A 1 196 ? -8.742 -5.471 15.838 1.00 97.44 196 TYR A O 1
ATOM 1552 N N . PHE A 1 197 ? -6.842 -4.287 16.059 1.00 96.75 197 PHE A N 1
ATOM 1553 C CA . PHE A 1 197 ? -7.010 -4.027 17.495 1.00 96.75 197 PHE A CA 1
ATOM 1554 C C . PHE A 1 197 ? -8.245 -3.182 17.810 1.00 96.75 197 PHE A C 1
ATOM 1556 O O . PHE A 1 197 ? -8.853 -3.330 18.864 1.00 96.75 197 PHE A O 1
ATOM 1563 N N . LEU A 1 198 ? -8.665 -2.318 16.883 1.00 95.81 198 LEU A N 1
ATOM 1564 C CA . LEU A 1 198 ? -9.901 -1.560 17.044 1.00 95.81 198 LEU A CA 1
ATOM 1565 C C . LEU A 1 198 ? -11.148 -2.457 16.959 1.00 95.81 198 LEU A C 1
ATOM 1567 O O . LEU A 1 198 ? -12.123 -2.209 17.663 1.00 95.81 198 LEU A O 1
ATOM 1571 N N . CYS A 1 199 ? -11.127 -3.479 16.099 1.00 95.38 199 CYS A N 1
ATOM 1572 C CA . CYS A 1 199 ? -12.232 -4.429 15.947 1.00 95.38 199 CYS A CA 1
ATOM 1573 C C . CYS A 1 199 ? -12.208 -5.554 16.994 1.00 95.38 199 CYS A C 1
ATOM 1575 O O . CYS A 1 199 ? -13.227 -6.211 17.203 1.00 95.38 199 CYS A O 1
ATOM 1577 N N . LEU A 1 200 ? -11.053 -5.795 17.616 1.00 94.31 200 LEU A N 1
ATOM 1578 C CA . LEU A 1 200 ? -10.802 -6.872 18.572 1.00 94.31 200 LEU A CA 1
ATOM 1579 C C . LEU A 1 200 ? -10.086 -6.301 19.810 1.00 94.31 200 LEU A C 1
ATOM 1581 O O . LEU A 1 200 ? -8.907 -6.574 20.013 1.00 94.31 200 LEU A O 1
ATOM 1585 N N . PRO A 1 201 ? -10.774 -5.492 20.634 1.00 91.94 201 PRO A N 1
ATOM 1586 C CA . PRO A 1 201 ? -10.142 -4.746 21.727 1.00 91.94 201 PRO A CA 1
ATOM 1587 C C . PRO A 1 201 ? -9.567 -5.627 22.847 1.00 91.94 201 PRO A C 1
ATOM 1589 O O . PRO A 1 201 ? -8.719 -5.166 23.603 1.00 91.94 201 PRO A O 1
ATOM 1592 N N . GLU A 1 202 ? -10.021 -6.877 22.954 1.00 92.56 202 GLU A N 1
ATOM 1593 C CA . GLU A 1 202 ? -9.510 -7.856 23.924 1.00 92.56 202 GLU A CA 1
ATOM 1594 C C . GLU A 1 202 ? -8.205 -8.529 23.453 1.00 92.56 202 GLU A C 1
ATOM 1596 O O . GLU A 1 202 ? -7.499 -9.151 24.246 1.00 92.56 202 GLU A O 1
ATOM 1601 N N . GLU A 1 203 ? -7.876 -8.430 22.161 1.00 91.94 203 GLU A N 1
ATOM 1602 C CA . GLU A 1 203 ? -6.654 -9.005 21.602 1.00 91.94 203 GLU A CA 1
ATOM 1603 C C . GLU A 1 203 ? -5.458 -8.106 21.909 1.00 91.94 203 GLU A C 1
ATOM 1605 O O . GLU A 1 203 ? -5.457 -6.908 21.631 1.00 91.94 203 GLU A O 1
ATOM 1610 N N . THR A 1 204 ? -4.397 -8.705 22.438 1.00 89.88 204 THR A N 1
ATOM 1611 C CA . THR A 1 204 ? -3.168 -7.990 22.821 1.00 89.88 204 THR A CA 1
ATOM 1612 C C . THR A 1 204 ? -2.026 -8.204 21.835 1.00 89.88 204 THR A C 1
ATOM 1614 O O . THR A 1 204 ? -1.059 -7.448 21.836 1.00 89.88 204 THR A O 1
ATOM 1617 N N . HIS A 1 205 ? -2.139 -9.213 20.969 1.00 88.44 205 HIS A N 1
ATOM 1618 C CA . HIS A 1 205 ? -1.083 -9.611 20.048 1.00 88.44 205 HIS A CA 1
ATOM 1619 C C . HIS A 1 205 ? -1.647 -9.894 18.655 1.00 88.44 205 HIS A C 1
ATOM 1621 O O . HIS A 1 205 ? -2.730 -10.454 18.494 1.00 88.44 205 HIS A O 1
ATOM 1627 N N . LEU A 1 206 ? -0.864 -9.554 17.631 1.00 89.88 206 LEU A N 1
ATOM 1628 C CA . LEU A 1 206 ? -1.112 -9.946 16.249 1.00 89.88 206 LEU A CA 1
ATOM 1629 C C . LEU A 1 206 ? 0.167 -10.554 15.681 1.00 89.88 206 LEU A C 1
ATOM 1631 O O . LEU A 1 206 ? 1.147 -9.852 15.445 1.00 89.88 206 LEU A O 1
ATOM 1635 N N . LYS A 1 207 ? 0.153 -11.870 15.470 1.00 87.50 207 LYS A N 1
ATOM 1636 C CA . LYS A 1 207 ? 1.268 -12.609 14.873 1.00 87.50 207 LYS A CA 1
ATOM 1637 C C . LYS A 1 207 ? 0.868 -13.098 13.495 1.00 87.50 207 LYS A C 1
ATOM 1639 O O . LYS A 1 207 ? -0.083 -13.871 13.364 1.00 87.50 207 LYS A O 1
ATOM 1644 N N . ILE A 1 208 ? 1.590 -12.625 12.487 1.00 88.06 208 ILE A N 1
ATOM 1645 C CA . ILE A 1 208 ? 1.399 -13.017 11.096 1.00 88.06 208 ILE A CA 1
ATOM 1646 C C . ILE A 1 208 ? 2.778 -13.198 10.475 1.00 88.06 208 ILE A C 1
ATOM 1648 O O . ILE A 1 208 ? 3.579 -12.266 10.413 1.00 88.06 208 ILE A O 1
ATOM 1652 N N . TYR A 1 209 ? 3.038 -14.416 10.022 1.00 84.31 209 TYR A N 1
ATOM 1653 C CA . TYR A 1 209 ? 4.210 -14.770 9.243 1.00 84.31 209 TYR A CA 1
ATOM 1654 C C . TYR A 1 209 ? 3.770 -15.859 8.254 1.00 84.31 209 TYR A C 1
ATOM 1656 O O . TYR A 1 209 ? 3.628 -17.008 8.663 1.00 84.31 209 TYR A O 1
ATOM 1664 N N . PRO A 1 210 ? 3.477 -15.511 6.988 1.00 77.56 210 PRO A N 1
ATOM 1665 C CA . PRO A 1 210 ? 2.875 -16.446 6.033 1.00 77.56 210 PRO A CA 1
ATOM 1666 C C . PRO A 1 210 ? 3.848 -17.501 5.480 1.00 77.56 210 PRO A C 1
ATOM 1668 O O . PRO A 1 210 ? 3.469 -18.282 4.613 1.00 77.56 210 PRO A O 1
ATOM 1671 N N . TRP A 1 211 ? 5.101 -17.534 5.941 1.00 83.19 211 TRP A N 1
ATOM 1672 C CA . TRP A 1 211 ? 6.138 -18.411 5.392 1.00 83.19 211 TRP A CA 1
ATOM 1673 C C . TRP A 1 211 ? 6.550 -19.507 6.378 1.00 83.19 211 TRP A C 1
ATOM 1675 O O . TRP A 1 211 ? 6.368 -19.392 7.586 1.00 83.19 211 TRP A O 1
ATOM 1685 N N . GLU A 1 212 ? 7.136 -20.582 5.856 1.00 69.00 212 GLU A N 1
ATOM 1686 C CA . GLU A 1 212 ? 7.440 -21.792 6.633 1.00 69.00 212 GLU A CA 1
ATOM 1687 C C . GLU A 1 212 ? 8.635 -21.637 7.590 1.00 69.00 212 GLU A C 1
ATOM 1689 O O . GLU A 1 212 ? 8.744 -22.367 8.574 1.00 69.00 212 GLU A O 1
ATOM 1694 N N . VAL A 1 213 ? 9.546 -20.693 7.323 1.00 69.62 213 VAL A N 1
ATOM 1695 C CA . VAL A 1 213 ? 10.780 -20.524 8.108 1.00 69.62 213 VAL A CA 1
ATOM 1696 C C . VAL A 1 213 ? 10.493 -19.756 9.397 1.00 69.62 213 VAL A C 1
ATOM 1698 O O . VAL A 1 213 ? 10.639 -18.535 9.470 1.00 69.62 213 VAL A O 1
ATOM 1701 N N . LEU A 1 214 ? 10.097 -20.481 10.440 1.00 57.28 214 LEU A N 1
ATOM 1702 C CA . LEU A 1 214 ? 9.988 -19.918 11.780 1.00 57.28 214 LEU A CA 1
ATOM 1703 C C . LEU A 1 214 ? 11.383 -19.551 12.310 1.00 57.28 214 LEU A C 1
ATOM 1705 O O . LEU A 1 214 ? 12.267 -20.393 12.427 1.00 57.28 214 LEU A O 1
ATOM 1709 N N . ILE A 1 215 ? 11.571 -18.275 12.632 1.00 61.03 215 ILE A N 1
ATOM 1710 C CA . ILE A 1 215 ? 12.670 -17.790 13.474 1.00 61.03 215 ILE A CA 1
ATOM 1711 C C . ILE A 1 215 ? 12.160 -17.764 14.922 1.00 61.03 215 ILE A C 1
ATOM 1713 O O . ILE A 1 215 ? 11.035 -17.315 15.139 1.00 61.03 215 ILE A O 1
ATOM 1717 N N . ASP A 1 216 ? 12.993 -18.139 15.896 1.00 58.84 216 ASP A N 1
ATOM 1718 C CA . ASP A 1 216 ? 12.683 -18.190 17.341 1.00 58.84 216 ASP A CA 1
ATOM 1719 C C . ASP A 1 216 ? 11.962 -16.935 17.877 1.00 58.84 216 ASP A C 1
ATOM 1721 O O . ASP A 1 216 ? 11.154 -17.009 18.799 1.00 58.84 216 ASP A O 1
ATOM 1725 N N . LYS A 1 217 ? 12.164 -15.764 17.253 1.00 64.94 217 LYS A N 1
ATOM 1726 C CA . LYS A 1 217 ? 11.446 -14.509 17.562 1.00 64.94 217 LYS A CA 1
ATOM 1727 C C . LYS A 1 217 ? 9.913 -14.597 17.454 1.00 64.94 217 LYS A C 1
ATOM 1729 O O . LYS A 1 217 ? 9.225 -13.677 17.881 1.00 64.94 217 LYS A O 1
ATOM 1734 N N . TRP A 1 218 ? 9.379 -15.642 16.824 1.00 60.84 218 TRP A N 1
ATOM 1735 C CA . TRP A 1 218 ? 7.941 -15.869 16.676 1.00 60.84 218 TRP A CA 1
ATOM 1736 C C . TRP A 1 218 ? 7.349 -16.758 17.782 1.00 60.84 218 TRP A C 1
ATOM 1738 O O . TRP A 1 218 ? 6.122 -16.794 17.925 1.00 60.84 218 TRP A O 1
ATOM 1748 N N . GLU A 1 219 ? 8.187 -17.409 18.598 1.00 62.81 219 GLU A N 1
ATOM 1749 C CA . GLU A 1 219 ? 7.760 -18.226 19.739 1.00 62.81 219 GLU A CA 1
ATOM 1750 C C . GLU A 1 219 ? 7.133 -17.364 20.854 1.00 62.81 219 GLU A C 1
ATOM 1752 O O . GLU A 1 219 ? 7.533 -16.223 21.108 1.00 62.81 219 GLU A O 1
ATOM 1757 N N . ASP A 1 220 ? 6.086 -17.884 21.501 1.00 53.69 220 ASP A N 1
ATOM 1758 C CA . ASP A 1 220 ? 5.422 -17.245 22.644 1.00 53.69 220 ASP A CA 1
ATOM 1759 C C . ASP A 1 220 ? 6.368 -17.233 23.862 1.00 53.69 220 ASP A C 1
ATOM 1761 O O . ASP A 1 220 ? 6.463 -18.214 24.592 1.00 53.69 220 ASP A O 1
ATOM 1765 N N . GLY A 1 221 ? 7.105 -16.131 24.056 1.00 53.75 221 GLY A N 1
ATOM 1766 C CA . GLY A 1 221 ? 8.032 -15.939 25.185 1.00 53.75 221 GLY A CA 1
ATOM 1767 C C . GLY A 1 221 ? 9.196 -14.978 24.909 1.00 53.75 221 GLY A C 1
ATOM 1768 O O . GLY A 1 221 ? 9.756 -14.411 25.838 1.00 53.75 221 GLY A O 1
ATOM 1769 N N . ASN A 1 222 ? 9.515 -14.715 23.637 1.00 54.69 222 ASN A N 1
ATOM 1770 C CA . ASN A 1 222 ? 10.689 -13.916 23.248 1.00 54.69 222 ASN A CA 1
ATOM 1771 C C . ASN A 1 222 ? 10.435 -12.397 23.108 1.00 54.69 222 ASN A C 1
ATOM 1773 O O . ASN A 1 222 ? 11.293 -11.674 22.605 1.00 54.69 222 ASN A O 1
ATOM 1777 N N . PHE A 1 223 ? 9.275 -11.891 23.547 1.00 53.78 223 PHE A N 1
ATOM 1778 C CA . PHE A 1 223 ? 8.895 -10.471 23.420 1.00 53.78 223 PHE A CA 1
ATOM 1779 C C . PHE A 1 223 ? 9.216 -9.620 24.661 1.00 53.78 223 PHE A C 1
ATOM 1781 O O . PHE A 1 223 ? 9.106 -8.400 24.595 1.00 53.78 223 PHE A O 1
ATOM 1788 N N . GLU A 1 224 ? 9.666 -10.219 25.770 1.00 51.19 224 GLU A N 1
ATOM 1789 C CA . GLU A 1 224 ? 10.056 -9.477 26.987 1.00 51.19 224 GLU A CA 1
ATOM 1790 C C . GLU A 1 224 ? 11.406 -8.734 26.853 1.00 51.19 224 GLU A C 1
ATOM 1792 O O . GLU A 1 224 ? 11.832 -8.055 27.784 1.00 51.19 224 GLU A O 1
ATOM 1797 N N . HIS A 1 225 ? 12.074 -8.820 25.694 1.00 43.81 225 HIS A N 1
ATOM 1798 C CA . HIS A 1 225 ? 13.413 -8.256 25.468 1.00 43.81 225 HIS A CA 1
ATOM 1799 C C . HIS A 1 225 ? 13.533 -7.284 24.286 1.00 43.81 225 HIS A C 1
ATOM 1801 O O . HIS A 1 225 ? 14.648 -6.921 23.913 1.00 43.81 225 HIS A O 1
ATOM 1807 N N . THR A 1 226 ? 12.434 -6.813 23.688 1.00 49.22 226 THR A N 1
ATOM 1808 C CA . THR A 1 226 ? 12.528 -5.634 22.810 1.00 49.22 226 THR A CA 1
ATOM 1809 C C . THR A 1 226 ? 12.605 -4.385 23.681 1.00 49.22 226 THR A C 1
ATOM 1811 O O . THR A 1 226 ? 11.586 -3.752 23.949 1.00 49.22 226 THR A O 1
ATOM 1814 N N . GLU A 1 227 ? 13.806 -4.090 24.181 1.00 44.06 227 GLU A N 1
ATOM 1815 C CA . GLU A 1 227 ? 14.129 -2.825 24.842 1.00 44.06 227 GLU A CA 1
ATOM 1816 C C . GLU A 1 227 ? 13.743 -1.656 23.920 1.00 44.06 227 GLU A C 1
ATOM 1818 O O . GLU A 1 227 ? 13.980 -1.699 22.706 1.00 44.06 227 GLU A O 1
ATOM 1823 N N . GLU A 1 228 ? 13.089 -0.638 24.488 1.00 35.91 228 GLU A N 1
ATOM 1824 C CA . GLU A 1 228 ? 12.853 0.629 23.796 1.00 35.91 228 GLU A CA 1
ATOM 1825 C C . GLU A 1 228 ? 14.208 1.189 23.328 1.00 35.91 228 GLU A C 1
ATOM 1827 O O . GLU A 1 228 ? 15.169 1.155 24.096 1.00 35.91 228 GLU A O 1
ATOM 1832 N N . PRO A 1 229 ? 14.331 1.678 22.083 1.00 44.41 229 PRO A N 1
ATOM 1833 C CA . PRO A 1 229 ? 15.542 2.376 21.686 1.00 44.41 229 PRO A CA 1
ATOM 1834 C C . PRO A 1 229 ? 15.652 3.681 22.488 1.00 44.41 229 PRO A C 1
ATOM 1836 O O . PRO A 1 229 ? 14.720 4.488 22.460 1.00 44.41 229 PRO A O 1
ATOM 1839 N N . ASP A 1 230 ? 16.784 3.847 23.179 1.00 40.59 230 ASP A N 1
ATOM 1840 C CA . ASP A 1 230 ? 17.217 5.093 23.835 1.00 40.59 230 ASP A CA 1
ATOM 1841 C C . ASP A 1 230 ? 17.176 6.316 22.893 1.00 40.59 230 ASP A C 1
ATOM 1843 O O . ASP A 1 230 ? 17.556 6.184 21.700 1.00 40.59 230 ASP A O 1
#

Foldseek 3Di:
DVCLLVLLQVLLVVLVVLVVVVVVLVVVLVVCLVPVVVQLVVPVVVPFDWDKDFDDDPVCVVVVPGIDTRHGDRSVVVSVCRPPLLVLLVSLLVLVVSLQVSLLVLLCVQPVPPNDDDGLCPQAAADLDDDLVNLLVCLCSNLVSNVFDSVLADSVLSNLSSNSNNSNCCCVPVVPSDDDNVSSSVSSSSNSVSSSCRNVVVDDDDDHDPDDDDDPCRDDPNPVPPDDDD

Secondary structure (DSSP, 8-state):
--SHHHHHHHHHHHHHHHHHHHHHHHHHHHHHHHTHHHHHHHHHHTPPEEEEEE---HHHHTTTTTEEEEEEE-HHHHHTTTT-THHHHHHHHHHHHHHHHHHHHHHHHH-TTT-SSS-GGGGSPP-SS--HHHHHHHHHHHHGGGT--GGGS-HHHHHHHHHHHHHHHIIIII------HHHHHHHHHHHHHHHHHHH-TT--------SS---GGGSTTTTTT-PPP-

pLDDT: mean 87.35, std 12.62, range [35.91, 98.5]

Sequence (230 aa):
MSDVPQIIRSSIESLLELGVNFRLHRHLFDRHGAEFRNLLAELHINYPVHSLGIIATPTNIEKYHFLHDQEMVAPEQIVHMVGDPIYDAAMAAYAFTIVEMCGDEVAARVKPKATKQRAWHTGIRQKEELPLGEAISQRAKFAKPFDGDVNLVNATSVIRLARMKAARNEFAHQGNPTLGFGQFLEDALAVLSQIYFLCLPEETHLKIYPWEVLIDKWEDGNFEHTEEPD